Protein AF-A0A0R3SVS7-F1 (afdb_monomer)

Structure (mmCIF, N/CA/C/O backbone):
data_AF-A0A0R3SVS7-F1
#
_entry.id   AF-A0A0R3SVS7-F1
#
loop_
_atom_site.group_PDB
_atom_site.id
_atom_site.type_symbol
_atom_sit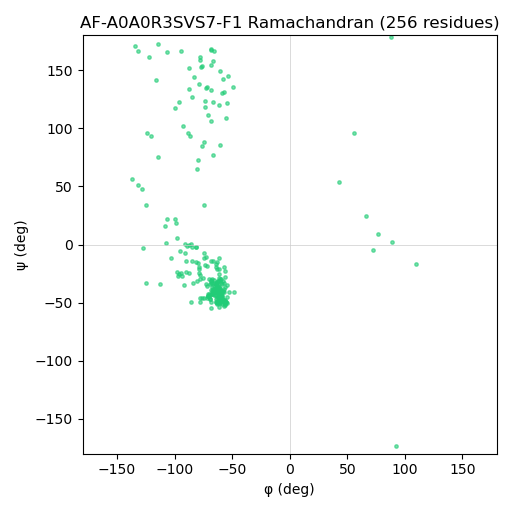e.label_atom_id
_atom_site.label_alt_id
_atom_site.label_comp_id
_atom_site.label_asym_id
_atom_site.label_entity_id
_atom_site.label_seq_id
_atom_site.pdbx_PDB_ins_code
_atom_site.Cartn_x
_atom_site.Cartn_y
_atom_site.Cartn_z
_atom_site.occupancy
_atom_site.B_iso_or_equiv
_atom_site.auth_seq_id
_atom_site.auth_comp_id
_atom_site.auth_asym_id
_atom_site.auth_atom_id
_atom_site.pdbx_PDB_model_num
ATOM 1 N N . MET A 1 1 ? -27.476 -8.696 34.245 1.00 58.62 1 MET A N 1
ATOM 2 C CA . MET A 1 1 ? -27.608 -7.641 35.273 1.00 58.62 1 MET A CA 1
ATOM 3 C C . MET A 1 1 ? -28.106 -6.349 34.621 1.00 58.62 1 MET A C 1
ATOM 5 O O . MET A 1 1 ? -27.562 -5.992 33.571 1.00 58.62 1 MET A O 1
ATOM 9 N N . PRO A 1 2 ? -29.156 -5.706 35.165 1.00 74.00 2 PRO A N 1
ATOM 10 C CA . PRO A 1 2 ? -29.650 -4.406 34.696 1.00 74.00 2 PRO A CA 1
ATOM 11 C C . PRO A 1 2 ? -28.583 -3.306 34.819 1.00 74.00 2 PRO A C 1
ATOM 13 O O . PRO A 1 2 ? -27.753 -3.366 35.728 1.00 74.00 2 PRO A O 1
ATOM 16 N N . ILE A 1 3 ? -28.599 -2.308 33.926 1.00 67.06 3 ILE A N 1
ATOM 17 C CA . ILE A 1 3 ? -27.618 -1.201 33.920 1.00 67.06 3 ILE A CA 1
ATOM 18 C C . ILE A 1 3 ? -27.599 -0.450 35.257 1.00 67.06 3 ILE A C 1
ATOM 20 O O . ILE A 1 3 ? -26.523 -0.119 35.749 1.00 67.06 3 ILE A O 1
ATOM 24 N N . ASP A 1 4 ? -28.758 -0.244 35.880 1.00 71.50 4 ASP A N 1
ATOM 25 C CA . ASP A 1 4 ? -28.854 0.505 37.138 1.00 71.50 4 ASP A CA 1
ATOM 26 C C . ASP A 1 4 ? -28.207 -0.235 38.312 1.00 71.50 4 ASP A C 1
ATOM 28 O O . ASP A 1 4 ? -27.607 0.384 39.189 1.00 71.50 4 ASP A O 1
ATOM 32 N N . VAL A 1 5 ? -28.242 -1.570 38.287 1.00 70.38 5 VAL A N 1
ATOM 33 C CA . VAL A 1 5 ? -27.548 -2.407 39.273 1.00 70.38 5 VAL A CA 1
ATOM 34 C C . VAL A 1 5 ? -26.034 -2.322 39.063 1.00 70.38 5 VAL A C 1
ATOM 36 O O . VAL A 1 5 ? -25.301 -2.133 40.028 1.00 70.38 5 VAL A O 1
ATOM 39 N N . ILE A 1 6 ? -25.563 -2.355 37.809 1.00 67.12 6 ILE A N 1
ATOM 40 C CA . ILE A 1 6 ? -24.135 -2.187 37.475 1.00 67.12 6 ILE A CA 1
ATOM 41 C C . ILE A 1 6 ? -23.626 -0.813 37.936 1.00 67.12 6 ILE A C 1
ATOM 43 O O . ILE A 1 6 ? -22.603 -0.740 38.617 1.00 67.12 6 ILE A O 1
ATOM 47 N N . LYS A 1 7 ? -24.359 0.266 37.620 1.00 68.12 7 LYS A N 1
ATOM 48 C CA . LYS A 1 7 ? -24.037 1.640 38.049 1.00 68.12 7 LYS A CA 1
ATOM 49 C C . LYS A 1 7 ? -23.940 1.741 39.567 1.00 68.12 7 LYS A C 1
ATOM 51 O O . LYS A 1 7 ? -22.952 2.259 40.084 1.00 68.12 7 LYS A O 1
ATOM 56 N N . ARG A 1 8 ? -24.932 1.196 40.278 1.00 69.81 8 ARG A N 1
ATOM 57 C CA . ARG A 1 8 ? -24.976 1.214 41.742 1.00 69.81 8 ARG A CA 1
ATOM 58 C C . ARG A 1 8 ? -23.824 0.405 42.350 1.00 69.81 8 ARG A C 1
ATOM 60 O O . ARG A 1 8 ? -23.239 0.859 43.327 1.00 69.81 8 ARG A O 1
ATOM 67 N N . CYS A 1 9 ? -23.440 -0.734 41.774 1.00 68.06 9 CYS A N 1
ATOM 68 C CA . CYS A 1 9 ? -22.254 -1.474 42.213 1.00 68.06 9 CYS A CA 1
ATOM 69 C C . CYS A 1 9 ? -20.970 -0.653 42.005 1.00 68.06 9 CYS A C 1
ATOM 71 O O . CYS A 1 9 ? -20.215 -0.469 42.956 1.00 68.06 9 CYS A O 1
ATOM 73 N N . MET A 1 10 ? -20.747 -0.100 40.808 1.00 65.88 10 MET A N 1
ATOM 74 C CA . MET A 1 10 ? -19.528 0.663 40.493 1.00 65.88 10 MET A CA 1
ATOM 75 C C . MET A 1 10 ? -19.377 1.953 41.311 1.00 65.88 10 MET A C 1
ATOM 77 O O . MET A 1 10 ? -18.259 2.315 41.656 1.00 65.88 10 MET A O 1
ATOM 81 N N . GLN A 1 11 ? -20.477 2.631 41.650 1.00 66.81 11 GLN A N 1
ATOM 82 C CA . GLN A 1 11 ? -20.450 3.847 42.476 1.00 66.81 11 GLN A CA 1
ATOM 83 C C . GLN A 1 11 ? -20.198 3.564 43.964 1.00 66.81 11 GLN A C 1
ATOM 85 O O . GLN A 1 11 ? -19.631 4.404 44.657 1.00 66.81 11 GLN A O 1
ATOM 90 N N . ASN A 1 12 ? -20.607 2.392 44.464 1.00 65.06 12 ASN A N 1
ATOM 91 C CA . ASN A 1 12 ? -20.514 2.058 45.889 1.00 65.06 12 ASN A CA 1
ATOM 92 C C . ASN A 1 12 ? -19.278 1.219 46.251 1.00 65.06 12 ASN A C 1
ATOM 94 O O . ASN A 1 12 ? -18.827 1.276 47.392 1.00 65.06 12 ASN A O 1
ATOM 98 N N . LEU A 1 13 ? -18.697 0.483 45.299 1.00 59.53 13 LEU A N 1
ATOM 99 C CA . LEU A 1 13 ? -17.486 -0.325 45.507 1.00 59.53 13 LEU A CA 1
ATOM 100 C C . LEU A 1 13 ? -16.253 0.486 45.971 1.00 59.53 13 LEU A C 1
ATOM 102 O O . LEU A 1 13 ? -15.589 0.036 46.903 1.00 59.53 13 LEU A O 1
ATOM 106 N N . PRO A 1 14 ? -15.968 1.696 45.445 1.00 55.22 14 PRO A N 1
ATOM 107 C CA . PRO A 1 14 ? -14.855 2.526 45.923 1.00 55.22 14 PRO A CA 1
ATOM 108 C C . PRO A 1 14 ? -14.999 2.992 47.382 1.00 55.22 14 PRO A C 1
ATOM 110 O O . PRO A 1 14 ? -14.010 3.366 48.010 1.00 55.22 14 PRO A O 1
ATOM 113 N N . ASN A 1 15 ? -16.220 2.967 47.932 1.00 53.94 15 ASN A N 1
ATOM 114 C CA . ASN A 1 15 ? -16.520 3.403 49.299 1.00 53.94 15 ASN A CA 1
ATOM 115 C C . ASN A 1 15 ? -16.390 2.278 50.340 1.00 53.94 15 ASN A C 1
ATOM 117 O O . ASN A 1 15 ? -16.560 2.529 51.536 1.00 53.94 15 ASN A O 1
ATOM 121 N N . VAL A 1 16 ? -16.054 1.052 49.924 1.00 57.50 16 VAL A N 1
ATOM 122 C CA . VAL A 1 16 ? -15.763 -0.063 50.835 1.00 57.50 16 VAL A CA 1
ATOM 123 C C . VAL A 1 16 ? -14.359 0.143 51.419 1.00 57.50 16 VAL A C 1
ATOM 125 O O . VAL A 1 16 ? -13.358 -0.335 50.896 1.00 57.50 16 VAL A O 1
ATOM 128 N N . LYS A 1 17 ? -14.271 0.935 52.495 1.00 46.41 17 LYS A N 1
ATOM 129 C CA . LYS A 1 17 ? -12.999 1.438 53.048 1.00 46.41 17 LYS A CA 1
ATOM 130 C C . LYS A 1 17 ? -12.124 0.403 53.777 1.00 46.41 17 LYS A C 1
ATOM 132 O O . LYS A 1 17 ? -10.963 0.713 54.020 1.00 46.41 17 LYS A O 1
ATOM 137 N N . ASN A 1 18 ? -12.617 -0.803 54.076 1.00 48.56 18 ASN A N 1
ATOM 138 C CA . ASN A 1 18 ? -12.017 -1.669 55.106 1.00 48.56 18 ASN A CA 1
ATOM 139 C C . ASN A 1 18 ? -11.622 -3.087 54.655 1.00 48.56 18 ASN A C 1
ATOM 141 O O . ASN A 1 18 ? -11.705 -4.018 55.448 1.00 48.56 18 ASN A O 1
ATOM 145 N N . VAL A 1 19 ? -11.171 -3.283 53.414 1.00 51.28 19 VAL A N 1
ATOM 146 C CA . VAL A 1 19 ? -10.520 -4.555 53.048 1.00 51.28 19 VAL A CA 1
ATOM 147 C C . VAL A 1 19 ? -9.132 -4.273 52.482 1.00 51.28 19 VAL A C 1
ATOM 149 O O . VAL A 1 19 ? -8.972 -3.933 51.306 1.00 51.28 19 VAL A O 1
ATOM 152 N N . GLU A 1 20 ? -8.121 -4.363 53.348 1.00 40.56 20 GLU A N 1
ATOM 153 C CA . GLU A 1 20 ? -6.715 -4.408 52.937 1.00 40.56 20 GLU A CA 1
ATOM 154 C C . GLU A 1 20 ? -6.533 -5.550 51.922 1.00 40.56 20 GLU A C 1
ATOM 156 O O . GLU A 1 20 ? -6.907 -6.690 52.181 1.00 40.56 20 GLU A O 1
ATOM 161 N N . GLY A 1 21 ? -6.049 -5.215 50.721 1.00 45.91 21 GLY A N 1
ATOM 162 C CA . GLY A 1 21 ? -5.906 -6.136 49.582 1.00 45.91 21 GLY A CA 1
ATOM 163 C C . GLY A 1 21 ? -6.864 -5.896 48.404 1.00 45.91 21 GLY A C 1
ATOM 164 O O . GLY A 1 21 ? -6.588 -6.354 47.299 1.00 45.91 21 GLY A O 1
ATOM 165 N N . ILE A 1 22 ? -7.953 -5.133 48.583 1.00 48.69 22 ILE A N 1
ATOM 166 C CA . ILE A 1 22 ? -8.970 -4.921 47.529 1.00 48.69 22 ILE A CA 1
ATOM 167 C C . ILE A 1 22 ? -8.747 -3.650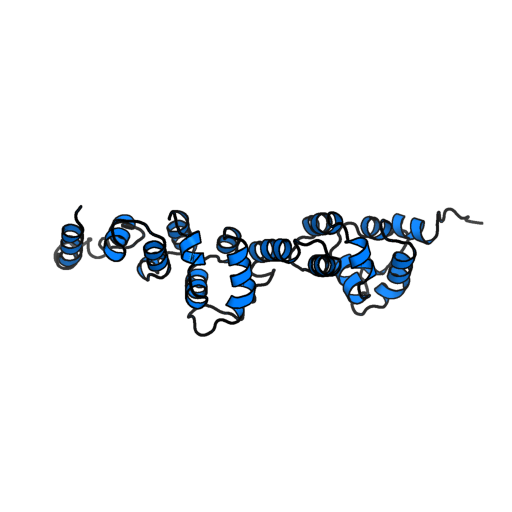 46.686 1.00 48.69 22 ILE A C 1
ATOM 169 O O . ILE A 1 22 ? -9.173 -3.597 45.530 1.00 48.69 22 ILE A O 1
ATOM 173 N N . LYS A 1 23 ? -8.054 -2.632 47.216 1.00 44.91 23 LYS A N 1
ATOM 174 C CA . LYS A 1 23 ? -7.888 -1.327 46.540 1.00 44.91 23 LYS A CA 1
ATOM 175 C C . LYS A 1 23 ? -7.211 -1.417 45.165 1.00 44.91 23 LYS A C 1
ATOM 177 O O . LYS A 1 23 ? -7.612 -0.686 44.263 1.00 44.91 23 LYS A O 1
ATOM 182 N N . ASP A 1 24 ? -6.271 -2.345 44.981 1.00 44.53 24 ASP A N 1
ATOM 183 C CA . ASP A 1 24 ? -5.607 -2.563 43.686 1.00 44.53 24 ASP A CA 1
ATOM 184 C C . ASP A 1 24 ? -6.362 -3.552 42.777 1.00 44.53 24 ASP A C 1
ATOM 186 O O . ASP A 1 24 ? -6.288 -3.447 41.552 1.00 44.53 24 ASP A O 1
ATOM 190 N N . TYR A 1 25 ? -7.165 -4.456 43.355 1.00 43.16 25 TYR A N 1
ATOM 191 C CA . TYR A 1 25 ? -7.966 -5.461 42.634 1.00 43.16 25 TYR A CA 1
ATOM 192 C C . TYR A 1 25 ? -9.270 -4.908 42.027 1.00 43.16 25 TYR A C 1
ATOM 194 O O . TYR A 1 25 ? -9.839 -5.516 41.120 1.00 43.16 25 TYR A O 1
ATOM 202 N N . MET A 1 26 ? -9.757 -3.757 42.503 1.00 51.16 26 MET A N 1
ATOM 203 C CA . MET A 1 26 ? -11.039 -3.157 42.096 1.00 51.16 26 MET A CA 1
ATOM 204 C C . MET A 1 26 ? -10.928 -2.023 41.068 1.00 51.16 26 MET A C 1
ATOM 206 O O . MET A 1 26 ? -11.859 -1.227 40.918 1.00 51.16 26 MET A O 1
ATOM 210 N N . LYS A 1 27 ? -9.840 -1.934 40.296 1.00 62.22 27 LYS A N 1
ATOM 211 C CA . LYS A 1 27 ? -9.891 -1.104 39.084 1.00 62.22 27 LYS A CA 1
ATOM 212 C C . LYS A 1 27 ? -10.776 -1.814 38.059 1.00 62.22 27 LYS A C 1
ATOM 214 O O . LYS A 1 27 ? -10.416 -2.867 37.536 1.00 62.22 27 LYS A O 1
ATOM 219 N N . PHE A 1 28 ? -11.946 -1.240 37.773 1.00 70.06 28 PHE A N 1
ATOM 220 C CA . PHE A 1 28 ? -12.811 -1.656 36.667 1.00 70.06 28 PHE A CA 1
ATOM 221 C C . PHE A 1 28 ? -12.121 -1.341 35.335 1.00 70.06 28 PHE A C 1
ATOM 223 O O . PHE A 1 28 ? -12.417 -0.344 34.683 1.00 70.06 28 PHE A O 1
ATOM 230 N N . THR A 1 29 ? -11.156 -2.174 34.956 1.00 79.31 29 THR A N 1
ATOM 231 C CA . THR A 1 29 ? -10.432 -2.050 33.692 1.00 79.31 29 THR A CA 1
ATOM 232 C C . THR A 1 29 ? -11.178 -2.779 32.584 1.00 79.31 29 THR A C 1
ATOM 234 O O . THR A 1 29 ? -11.859 -3.786 32.816 1.00 79.31 29 THR A O 1
ATOM 237 N N . TYR A 1 30 ? -11.007 -2.311 31.348 1.00 84.50 30 TYR A N 1
ATOM 238 C CA . TYR A 1 30 ? -11.558 -2.998 30.181 1.00 84.50 30 TYR A CA 1
ATOM 239 C C . TYR A 1 30 ? -11.011 -4.419 30.023 1.00 84.50 30 TYR A C 1
ATOM 241 O O . TYR A 1 30 ? -11.728 -5.306 29.570 1.00 84.50 30 TYR A O 1
ATOM 249 N N . LYS A 1 31 ? -9.774 -4.663 30.468 1.00 82.44 31 LYS A N 1
ATOM 250 C CA . LYS A 1 31 ? -9.147 -5.989 30.446 1.00 82.44 31 LYS A CA 1
ATOM 251 C C . LYS A 1 31 ? -9.922 -7.021 31.269 1.00 82.44 31 LYS A C 1
ATOM 253 O O . LYS A 1 31 ? -10.053 -8.164 30.842 1.00 82.44 31 LYS A O 1
ATOM 258 N N . LEU A 1 32 ? -10.457 -6.615 32.420 1.00 82.25 32 LEU A N 1
ATOM 259 C CA . LEU A 1 32 ? -11.181 -7.508 33.328 1.00 82.25 32 LEU A CA 1
ATOM 260 C C . LEU A 1 32 ? -12.692 -7.531 33.055 1.00 82.25 32 LEU A C 1
ATOM 262 O O . LEU A 1 32 ? -13.323 -8.580 33.180 1.00 82.25 32 LEU A O 1
ATOM 266 N N . TYR A 1 33 ? -13.281 -6.398 32.652 1.00 85.69 33 TYR A N 1
ATOM 267 C CA . TYR A 1 33 ? -14.740 -6.242 32.564 1.00 85.69 33 TYR A CA 1
ATOM 268 C C . TYR A 1 33 ? -15.239 -5.625 31.240 1.00 85.69 33 TYR A C 1
ATOM 270 O O . TYR A 1 33 ? -16.053 -4.696 31.273 1.00 85.69 33 TYR A O 1
ATOM 278 N N . PRO A 1 34 ? -14.841 -6.145 30.061 1.00 86.81 34 PRO A N 1
ATOM 279 C CA . PRO A 1 34 ? -15.122 -5.495 28.776 1.00 86.81 34 PRO A CA 1
ATOM 280 C C . PRO A 1 34 ? -16.627 -5.389 28.497 1.00 86.81 34 PRO A C 1
ATOM 282 O O . PRO A 1 34 ? -17.148 -4.300 28.283 1.00 86.81 34 PRO A O 1
ATOM 285 N N . LYS A 1 35 ? -17.374 -6.497 28.625 1.00 86.94 35 LYS A N 1
ATOM 286 C CA . LYS A 1 35 ? -18.830 -6.520 28.376 1.00 86.94 35 LYS A CA 1
ATOM 287 C C . LYS A 1 35 ? -19.607 -5.587 29.308 1.00 86.94 35 LYS A C 1
ATOM 289 O O . LYS A 1 35 ? -20.589 -4.981 28.891 1.00 86.94 35 LYS A O 1
ATOM 294 N N . THR A 1 36 ? -19.188 -5.494 30.571 1.00 84.94 36 THR A N 1
ATOM 295 C CA . THR A 1 36 ? -19.839 -4.644 31.576 1.00 84.94 36 THR A CA 1
ATOM 296 C C . THR A 1 36 ? -19.621 -3.172 31.255 1.00 84.94 36 THR A C 1
ATOM 298 O O . THR A 1 36 ? -20.583 -2.407 31.248 1.00 84.94 36 THR A O 1
ATOM 301 N N . LEU A 1 37 ? -18.380 -2.788 30.944 1.00 85.38 37 LEU A N 1
ATOM 302 C CA . LEU A 1 37 ? -18.031 -1.413 30.597 1.00 85.38 37 LEU A CA 1
ATOM 303 C C . LEU A 1 37 ? -18.651 -0.998 29.262 1.00 85.38 37 LEU A C 1
ATOM 305 O O . LEU A 1 37 ? -19.230 0.079 29.168 1.00 85.38 37 LEU A O 1
ATOM 309 N N . GLU A 1 38 ? -18.641 -1.869 28.255 1.00 87.62 38 GLU A N 1
ATOM 310 C CA . GLU A 1 38 ? -19.309 -1.589 26.982 1.00 87.62 38 GLU A CA 1
ATOM 311 C C . GLU A 1 38 ? -20.804 -1.344 27.166 1.00 87.62 38 GLU A C 1
ATOM 313 O O . GLU A 1 38 ? -21.333 -0.340 26.694 1.00 87.62 38 GLU A O 1
ATOM 318 N N . LYS A 1 39 ? -21.477 -2.225 27.914 1.00 85.75 39 LYS A N 1
ATOM 319 C CA . LYS A 1 39 ? -22.903 -2.083 28.212 1.00 85.75 39 LYS A CA 1
ATOM 320 C C . LYS A 1 39 ? -23.203 -0.790 28.970 1.00 85.75 39 LYS A C 1
ATOM 322 O O . LYS A 1 39 ? -24.226 -0.158 28.717 1.00 85.75 39 LYS A O 1
ATOM 327 N N . LEU A 1 40 ? -22.327 -0.405 29.897 1.00 83.44 40 LEU A N 1
ATOM 328 C CA . LEU A 1 40 ? -22.480 0.803 30.699 1.00 83.44 40 LEU A CA 1
ATOM 329 C C . LEU A 1 40 ? -22.308 2.085 29.873 1.00 83.44 40 LEU A C 1
ATOM 331 O O . LEU A 1 40 ? -23.080 3.024 30.057 1.00 83.44 40 LEU A O 1
ATOM 335 N N . HIS A 1 41 ? -21.304 2.125 28.996 1.00 81.75 41 HIS A N 1
ATOM 336 C CA . HIS A 1 41 ? -20.909 3.337 28.275 1.00 81.75 41 HIS A CA 1
ATOM 337 C C . HIS A 1 41 ? -21.563 3.479 26.897 1.00 81.75 41 HIS A C 1
ATOM 339 O O . HIS A 1 41 ? -21.757 4.601 26.429 1.00 81.75 41 HIS A O 1
ATOM 345 N N . PHE A 1 42 ? -21.926 2.369 26.252 1.00 84.38 42 PHE A N 1
ATOM 346 C CA . PHE A 1 42 ? -22.417 2.360 24.869 1.00 84.38 42 PHE A CA 1
ATOM 347 C C . PHE A 1 42 ? -23.762 1.642 24.692 1.00 84.38 42 PHE A C 1
ATOM 349 O O . PHE A 1 42 ? -24.324 1.664 23.598 1.00 84.38 42 PHE A O 1
ATOM 356 N N . GLY A 1 43 ? -24.313 1.064 25.764 1.00 81.75 43 GLY A N 1
ATOM 357 C CA . GLY A 1 43 ? -25.613 0.394 25.766 1.00 81.75 43 GLY A CA 1
ATOM 358 C C . GLY A 1 43 ? -25.554 -1.091 25.393 1.00 81.75 43 GLY A C 1
ATOM 359 O O . GLY A 1 43 ? -24.501 -1.662 25.128 1.00 81.75 43 GLY A O 1
ATOM 360 N N . GLU A 1 44 ? -26.715 -1.753 25.412 1.00 76.75 44 GLU A N 1
ATOM 361 C CA . GLU A 1 44 ? -26.814 -3.210 25.211 1.00 76.75 44 GLU A CA 1
ATOM 362 C C . GLU A 1 44 ? -26.704 -3.654 23.748 1.00 76.75 44 GLU A C 1
ATOM 364 O O . GLU A 1 44 ? -26.322 -4.793 23.479 1.00 76.75 44 GLU A O 1
ATOM 369 N N . LYS A 1 45 ? -27.060 -2.782 22.797 1.00 80.94 45 LYS A N 1
ATOM 370 C CA . LYS A 1 45 ? -27.074 -3.116 21.370 1.00 80.94 45 LYS A CA 1
ATOM 371 C C . LYS A 1 45 ? -25.779 -2.674 20.705 1.00 80.94 45 LYS A C 1
ATOM 373 O O . LYS A 1 45 ? -25.466 -1.489 20.669 1.00 80.94 45 LYS A O 1
ATOM 378 N N . LEU A 1 46 ? -25.082 -3.630 20.099 1.00 83.69 46 LEU A N 1
ATOM 379 C CA . LEU A 1 46 ? -23.939 -3.342 19.245 1.00 83.69 46 LEU A CA 1
ATOM 380 C C . LEU A 1 46 ? -24.427 -2.748 17.915 1.00 83.69 46 LEU A C 1
ATOM 382 O O . LEU A 1 46 ? -25.219 -3.366 17.204 1.00 83.69 46 LEU A O 1
ATOM 386 N N . THR A 1 47 ? -23.941 -1.558 17.587 1.00 93.62 47 THR A N 1
ATOM 387 C CA . THR A 1 47 ? -24.206 -0.803 16.355 1.00 93.62 47 THR A CA 1
ATOM 388 C C . THR A 1 47 ? -22.890 -0.251 15.801 1.00 93.62 47 THR A C 1
ATOM 390 O O . THR A 1 47 ? -21.854 -0.321 16.469 1.00 93.62 47 THR A O 1
ATOM 393 N N . VAL A 1 48 ? -22.914 0.309 14.590 1.00 95.00 48 VAL A N 1
ATOM 394 C CA . VAL A 1 48 ? -21.760 1.028 14.018 1.00 95.00 48 VAL A CA 1
ATOM 395 C C . VAL A 1 48 ? -21.342 2.178 14.943 1.00 95.00 48 VAL A C 1
ATOM 397 O O . VAL A 1 48 ? -20.192 2.242 15.364 1.00 95.00 48 VAL A O 1
ATOM 400 N N . GLU A 1 49 ? -22.296 3.010 15.365 1.00 94.50 49 GLU A N 1
ATOM 401 C CA . GLU A 1 49 ? -22.051 4.179 16.219 1.00 94.50 49 GLU A CA 1
ATOM 402 C C . GLU A 1 49 ? -21.522 3.802 17.613 1.00 94.50 49 GLU A C 1
ATOM 404 O O . GLU A 1 49 ? -20.552 4.383 18.097 1.00 94.50 49 GLU A O 1
ATOM 409 N N . SER A 1 50 ? -22.094 2.780 18.261 1.00 93.44 50 SER A N 1
ATOM 410 C CA . SER A 1 50 ? -21.579 2.310 19.557 1.00 93.44 50 SER A CA 1
ATOM 411 C C . SER A 1 50 ? -20.156 1.751 19.433 1.00 93.44 50 SER A C 1
ATOM 413 O O . SER A 1 50 ? -19.349 1.906 20.346 1.00 93.44 50 SER A O 1
ATOM 415 N N . THR A 1 51 ? -19.839 1.110 18.301 1.00 95.00 51 THR A N 1
ATOM 416 C CA . THR A 1 51 ? -18.497 0.577 18.019 1.00 95.00 51 THR A CA 1
ATOM 417 C C . THR A 1 51 ? -17.506 1.710 17.756 1.00 95.00 51 THR A C 1
ATOM 419 O O . THR A 1 51 ? -16.413 1.695 18.315 1.00 95.00 51 THR A O 1
ATOM 422 N N . LYS A 1 52 ? -17.908 2.737 16.997 1.00 95.56 52 LYS A N 1
ATOM 423 C CA . LYS A 1 52 ? -17.123 3.957 16.773 1.00 95.56 52 LYS A CA 1
ATOM 424 C C . LYS A 1 52 ? -16.771 4.642 18.097 1.00 95.56 52 LYS A C 1
ATOM 426 O O . LYS A 1 52 ? -15.600 4.902 18.360 1.00 95.56 52 LYS A O 1
ATOM 431 N N . ARG A 1 53 ? -17.758 4.848 18.977 1.00 94.19 53 ARG A N 1
ATOM 432 C CA . ARG A 1 53 ? -17.532 5.430 20.314 1.00 94.19 53 ARG A CA 1
ATOM 433 C C . ARG A 1 53 ? -16.586 4.598 21.168 1.00 94.19 53 ARG A C 1
ATOM 435 O O . ARG A 1 53 ? -15.750 5.170 21.855 1.00 94.19 53 ARG A O 1
ATOM 442 N N . LEU A 1 54 ? -16.693 3.269 21.114 1.00 93.25 54 LEU A N 1
ATOM 443 C CA . LEU A 1 54 ? -15.765 2.375 21.806 1.00 93.25 54 LEU A CA 1
ATOM 444 C C . LEU A 1 54 ? -14.328 2.551 21.295 1.00 93.25 54 LEU A C 1
ATOM 446 O O . LEU A 1 54 ? -13.414 2.680 22.106 1.00 93.25 54 LEU A O 1
ATOM 450 N N . MET A 1 55 ? -14.129 2.586 19.975 1.00 93.94 55 MET A N 1
ATOM 451 C CA . MET A 1 55 ? -12.810 2.777 19.356 1.00 93.94 55 MET A CA 1
ATOM 452 C C . MET A 1 55 ? -12.171 4.106 19.772 1.00 93.94 55 MET A C 1
ATOM 454 O O . MET A 1 55 ? -10.983 4.149 20.087 1.00 93.94 55 MET A O 1
ATOM 458 N N . LEU A 1 56 ? -12.968 5.170 19.849 1.00 93.06 56 LEU A N 1
ATOM 459 C CA . LEU A 1 56 ? -12.517 6.502 20.256 1.00 93.06 56 LEU A CA 1
ATOM 460 C C . LEU A 1 56 ? -12.416 6.678 21.780 1.00 93.06 56 LEU A C 1
ATOM 462 O O . LEU A 1 56 ? -12.026 7.739 22.254 1.00 93.06 56 LEU A O 1
ATOM 466 N N . SER A 1 57 ? -12.772 5.662 22.568 1.00 90.44 57 SER A N 1
ATOM 467 C CA . SER A 1 57 ? -12.891 5.798 24.016 1.00 90.44 57 SER A CA 1
ATOM 468 C C . SER A 1 57 ? -11.562 5.648 24.757 1.00 90.44 57 SER A C 1
ATOM 470 O O . SER A 1 57 ? -10.745 4.758 24.484 1.00 90.44 57 SER A O 1
ATOM 472 N N . ASP A 1 58 ? -11.430 6.437 25.820 1.00 86.50 58 ASP A N 1
ATOM 473 C CA . ASP A 1 58 ? -10.394 6.298 26.842 1.00 86.50 58 ASP A CA 1
ATOM 474 C C . ASP A 1 58 ? -10.524 5.019 27.677 1.00 86.50 58 ASP A C 1
ATOM 476 O O . ASP A 1 58 ? -9.567 4.626 28.339 1.00 86.50 58 ASP A O 1
ATOM 480 N N . LEU A 1 59 ? -11.659 4.309 27.623 1.00 85.88 59 LEU A N 1
ATOM 481 C CA . LEU A 1 59 ? -11.820 3.014 28.304 1.00 85.88 59 LEU A CA 1
ATOM 482 C C . LEU A 1 59 ? -10.762 1.991 27.886 1.00 85.88 59 LEU A C 1
ATOM 484 O O . LEU A 1 59 ? -10.427 1.089 28.649 1.00 85.88 59 LEU A O 1
ATOM 488 N N . LEU A 1 60 ? -10.259 2.129 26.661 1.00 86.81 60 LEU A N 1
ATOM 489 C CA . LEU A 1 60 ? -9.268 1.235 26.086 1.00 86.81 60 LEU A CA 1
ATOM 490 C C . LEU A 1 60 ? -7.835 1.785 26.205 1.00 86.81 60 LEU A C 1
ATOM 492 O O . LEU A 1 60 ? -6.941 1.245 25.558 1.00 86.81 60 LEU A O 1
ATOM 496 N N . LYS A 1 61 ? -7.607 2.916 26.894 1.00 83.81 61 LYS A N 1
ATOM 497 C CA . LYS A 1 61 ? -6.316 3.638 26.838 1.00 83.81 61 LYS A CA 1
ATOM 498 C C . LYS A 1 61 ? -5.165 2.869 27.480 1.00 83.81 61 LYS A C 1
ATOM 500 O O . LYS A 1 61 ? -4.033 2.997 27.039 1.00 83.81 61 LYS A O 1
ATOM 505 N N . ASP A 1 62 ? -5.486 2.054 28.480 1.00 83.62 62 ASP A N 1
ATOM 506 C CA . ASP A 1 62 ? -4.510 1.258 29.225 1.00 83.62 62 ASP A CA 1
ATOM 507 C C . ASP A 1 62 ? -4.196 -0.080 28.531 1.00 83.62 62 ASP A C 1
ATOM 509 O O . ASP A 1 62 ? -3.385 -0.855 29.034 1.00 83.62 62 ASP A O 1
ATOM 513 N N . LEU A 1 63 ? -4.854 -0.382 27.403 1.00 87.62 63 LEU A N 1
ATOM 514 C CA . LEU A 1 63 ? -4.554 -1.568 26.607 1.00 87.62 63 LEU A CA 1
ATOM 515 C C . LEU A 1 63 ? -3.311 -1.323 25.759 1.00 87.62 63 LEU A C 1
ATOM 517 O O . LEU A 1 63 ? -3.180 -0.274 25.121 1.00 87.62 63 LEU A O 1
ATOM 521 N N . ASP A 1 64 ? -2.436 -2.323 25.676 1.00 89.06 64 ASP A N 1
ATOM 522 C CA . ASP A 1 64 ? -1.373 -2.281 24.677 1.00 89.06 64 ASP A CA 1
ATOM 523 C C . ASP A 1 64 ? -1.950 -2.360 23.247 1.00 89.06 64 ASP A C 1
ATOM 525 O O . ASP A 1 64 ? -3.114 -2.701 23.026 1.00 89.06 64 ASP A O 1
ATOM 529 N N . LYS A 1 65 ? -1.127 -2.058 22.236 1.00 88.44 65 LYS A N 1
ATOM 530 C CA . LYS A 1 65 ? -1.566 -2.018 20.827 1.00 88.44 65 LYS A CA 1
ATOM 531 C C . LYS A 1 65 ? -2.173 -3.340 20.333 1.00 88.44 65 LYS A C 1
ATOM 533 O O . LYS A 1 65 ? -3.052 -3.328 19.467 1.00 88.44 65 LYS A O 1
ATOM 538 N N . GLY A 1 66 ? -1.683 -4.476 20.827 1.00 87.00 66 GLY A N 1
ATOM 539 C CA . GLY A 1 66 ? -2.190 -5.803 20.483 1.00 87.00 66 GLY A CA 1
ATOM 540 C C . GLY A 1 66 ? -3.527 -6.091 21.160 1.00 87.00 66 GLY A C 1
ATOM 541 O O . GLY A 1 66 ? -4.471 -6.522 20.495 1.00 87.00 66 GLY A O 1
ATOM 542 N N . GLU A 1 67 ? -3.631 -5.792 22.454 1.00 90.00 67 GLU A N 1
ATOM 543 C CA . GLU A 1 67 ? -4.873 -5.904 23.226 1.00 90.00 67 GLU A CA 1
ATOM 544 C C . GLU A 1 67 ? -5.973 -4.988 22.674 1.00 90.00 67 GLU A C 1
ATOM 546 O O . GLU A 1 67 ? -7.109 -5.433 22.484 1.00 90.00 67 GLU A O 1
ATOM 551 N N . TYR A 1 68 ? -5.627 -3.740 22.348 1.00 91.12 68 TYR A N 1
ATOM 552 C CA . TYR A 1 68 ? -6.522 -2.774 21.719 1.00 91.12 68 TYR A CA 1
ATOM 553 C C . TYR A 1 68 ? -7.041 -3.316 20.384 1.00 91.12 68 TYR A C 1
ATOM 555 O O . TYR A 1 68 ? -8.253 -3.424 20.191 1.00 91.12 68 TYR A O 1
ATOM 563 N N . ARG A 1 69 ? -6.150 -3.778 19.493 1.00 89.69 69 ARG A N 1
ATOM 564 C CA . ARG A 1 69 ? -6.559 -4.401 18.223 1.00 89.69 69 ARG A CA 1
ATOM 565 C C . ARG A 1 69 ? -7.503 -5.581 18.450 1.00 89.69 69 ARG A C 1
ATOM 567 O O . ARG A 1 69 ? -8.550 -5.651 17.810 1.00 89.69 69 ARG A O 1
ATOM 574 N N . HIS A 1 70 ? -7.161 -6.495 19.358 1.00 89.62 70 HIS A N 1
ATOM 575 C CA . HIS A 1 70 ? -7.976 -7.684 19.637 1.00 89.62 70 HIS A CA 1
ATOM 576 C C . HIS A 1 70 ? -9.363 -7.333 20.181 1.00 89.62 70 HIS A C 1
ATOM 578 O O . HIS A 1 70 ? -10.353 -7.994 19.858 1.00 89.62 70 HIS A O 1
ATOM 584 N N . ALA A 1 71 ? -9.446 -6.278 20.993 1.00 89.56 71 ALA A N 1
ATOM 585 C CA . ALA A 1 71 ? -10.710 -5.753 21.486 1.00 89.56 71 ALA A CA 1
ATOM 586 C C . ALA A 1 71 ? -11.598 -5.242 20.342 1.00 89.56 71 ALA A C 1
ATOM 588 O O . ALA A 1 71 ? -12.811 -5.456 20.394 1.00 89.56 71 ALA A O 1
ATOM 589 N N . LEU A 1 72 ? -11.006 -4.620 19.315 1.00 91.81 72 LEU A N 1
ATOM 590 C CA . LEU A 1 72 ? -11.730 -4.068 18.170 1.00 91.81 72 LEU A CA 1
ATOM 591 C C . LEU A 1 72 ? -12.155 -5.127 17.149 1.00 91.81 72 LEU A C 1
ATOM 593 O O . LEU A 1 72 ? -13.330 -5.174 16.801 1.00 91.81 72 LEU A O 1
ATOM 597 N N . ILE A 1 73 ? -11.252 -6.008 16.701 1.00 89.94 73 ILE A N 1
ATOM 598 C CA . ILE A 1 73 ? -11.548 -6.978 15.621 1.00 89.94 73 ILE A CA 1
ATOM 599 C C . ILE A 1 73 ? -12.651 -7.980 15.993 1.00 89.94 73 ILE A C 1
ATOM 601 O O . ILE A 1 73 ? -13.301 -8.556 15.127 1.00 89.94 73 ILE A O 1
ATOM 605 N N . LYS A 1 74 ? -12.899 -8.178 17.294 1.00 88.62 74 LYS A N 1
ATOM 606 C CA . LYS A 1 74 ? -14.010 -9.001 17.796 1.00 88.62 74 LYS A CA 1
ATOM 607 C C . LYS A 1 74 ? -15.375 -8.322 17.671 1.00 88.62 74 LYS A C 1
ATOM 609 O O . LYS A 1 74 ? -16.396 -8.964 17.923 1.00 88.62 74 LYS A O 1
ATOM 614 N N . LYS A 1 75 ? -15.426 -7.025 17.362 1.00 91.62 75 LYS A N 1
ATOM 615 C CA . LYS A 1 75 ? -16.682 -6.286 17.213 1.00 91.62 75 LYS A CA 1
ATOM 616 C C . LYS A 1 75 ? -17.201 -6.468 15.802 1.00 91.62 75 LYS A C 1
ATOM 618 O O . LYS A 1 75 ? -16.509 -6.162 14.846 1.00 91.62 75 LYS A O 1
ATOM 623 N N . LYS A 1 76 ? -18.459 -6.898 15.687 1.00 93.00 76 LYS A N 1
ATOM 624 C CA . LYS A 1 76 ? -19.125 -7.154 14.402 1.00 93.00 76 LYS A CA 1
ATOM 625 C C . LYS A 1 76 ? -18.960 -6.008 13.393 1.00 93.00 76 LYS A C 1
ATOM 627 O O . LYS A 1 76 ? -18.755 -6.290 12.227 1.00 93.00 76 LYS A O 1
ATOM 632 N N . TYR A 1 77 ? -19.049 -4.759 13.856 1.00 95.44 77 TYR A N 1
ATOM 633 C CA . TYR A 1 77 ? -19.085 -3.565 13.005 1.00 95.44 77 TYR A CA 1
ATOM 634 C C . TYR A 1 77 ? -17.783 -2.748 13.013 1.00 95.44 77 TYR A C 1
ATOM 636 O O . TYR A 1 77 ? -17.824 -1.541 12.787 1.00 95.44 77 TYR A O 1
ATOM 644 N N . TYR A 1 78 ? -16.633 -3.334 13.372 1.00 95.44 78 TYR A N 1
ATOM 645 C CA . TYR A 1 78 ? -15.399 -2.549 13.545 1.00 95.44 78 TYR A CA 1
ATOM 646 C C . TYR A 1 78 ? -14.907 -1.905 12.242 1.00 95.44 78 TYR A C 1
ATOM 648 O O . TYR A 1 78 ? -14.428 -0.772 12.271 1.00 95.44 78 TYR A O 1
ATOM 656 N N . LYS A 1 79 ? -15.061 -2.597 11.104 1.00 96.88 79 LYS A N 1
ATOM 657 C CA . LYS A 1 79 ? -14.664 -2.077 9.789 1.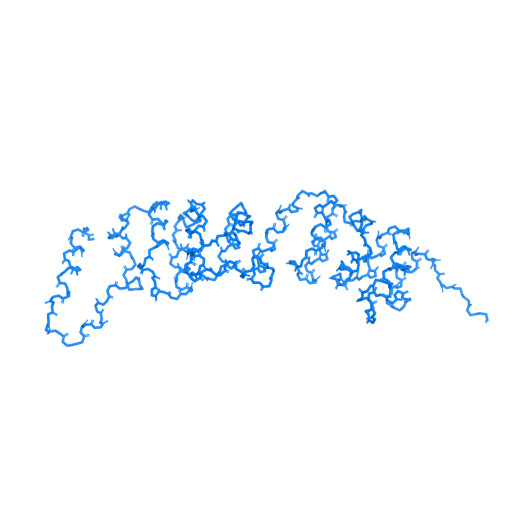00 96.88 79 LYS A CA 1
ATOM 658 C C . LYS A 1 79 ? -15.573 -0.930 9.373 1.00 96.88 79 LYS A C 1
ATOM 660 O O . LYS A 1 79 ? -15.085 0.125 8.987 1.00 96.88 79 LYS A O 1
ATOM 665 N N . GLU A 1 80 ? -16.884 -1.102 9.502 1.00 97.56 80 GLU A N 1
ATOM 666 C CA . GLU A 1 80 ? -17.892 -0.094 9.169 1.00 97.56 80 GLU A CA 1
ATOM 667 C C . GLU A 1 80 ? -17.768 1.133 10.078 1.00 97.56 80 GLU A C 1
ATOM 669 O O . GLU A 1 80 ? -17.830 2.266 9.604 1.00 97.56 80 GLU A O 1
ATOM 674 N N . ALA A 1 81 ? -17.521 0.916 11.373 1.00 97.25 81 ALA A N 1
ATOM 675 C CA . ALA A 1 81 ? -17.277 1.986 12.331 1.00 97.25 81 ALA A CA 1
ATOM 676 C C . ALA A 1 81 ? -16.040 2.798 11.949 1.00 97.25 81 ALA A C 1
ATOM 678 O O . ALA A 1 81 ? -16.144 4.019 11.846 1.00 97.25 81 ALA A O 1
ATOM 679 N N . PHE A 1 82 ? -14.913 2.137 11.664 1.00 97.19 82 PHE A N 1
ATOM 680 C CA . PHE A 1 82 ? -13.708 2.812 11.184 1.00 97.19 82 PHE A CA 1
ATOM 681 C C . PHE A 1 82 ? -13.956 3.551 9.861 1.00 97.19 82 PHE A C 1
ATOM 683 O O . PHE A 1 82 ? -13.590 4.710 9.724 1.00 97.19 82 PHE A O 1
ATOM 690 N N . SER A 1 83 ? -14.659 2.929 8.913 1.00 97.00 83 SER A N 1
ATOM 691 C CA . SER A 1 83 ? -14.977 3.522 7.602 1.00 97.00 83 SER A CA 1
ATOM 692 C C . SER A 1 83 ? -15.795 4.816 7.718 1.00 97.00 83 SER A C 1
ATOM 694 O O . SER A 1 83 ? -15.629 5.730 6.906 1.00 97.00 83 SER A O 1
ATOM 696 N N . SER A 1 84 ? -16.659 4.898 8.737 1.00 96.88 84 SER A N 1
ATOM 697 C CA . SER A 1 84 ? -17.522 6.051 9.032 1.00 96.88 84 SER A CA 1
ATOM 698 C C . SER A 1 84 ? -16.836 7.196 9.796 1.00 96.88 84 SER A C 1
ATOM 700 O O . SER A 1 84 ? -17.476 8.203 10.107 1.00 96.88 84 SER A O 1
ATOM 702 N N . MET A 1 85 ? -15.560 7.041 10.154 1.00 96.50 85 MET A N 1
ATOM 703 C CA . MET A 1 85 ? -14.806 8.052 10.895 1.00 96.50 85 MET A CA 1
ATOM 704 C C . MET A 1 85 ? -14.349 9.214 10.003 1.00 96.50 85 MET A C 1
ATOM 706 O O . MET A 1 85 ? -14.129 9.051 8.795 1.00 96.50 85 MET A O 1
ATOM 710 N N . THR A 1 86 ? -14.175 10.384 10.622 1.00 95.06 86 THR A N 1
ATOM 711 C CA . THR A 1 86 ? -13.395 11.484 10.041 1.00 95.06 86 THR A CA 1
ATOM 712 C C . THR A 1 86 ? -11.911 11.113 10.000 1.00 95.06 86 THR A C 1
ATOM 714 O O . THR A 1 86 ? -11.476 10.133 10.610 1.00 95.06 86 THR A O 1
ATOM 717 N N . TYR A 1 87 ? -11.104 11.897 9.287 1.00 92.69 87 TYR A N 1
ATOM 718 C CA . TYR A 1 87 ? -9.671 11.629 9.191 1.00 92.69 87 TYR A CA 1
ATOM 719 C C . TYR A 1 87 ? -8.949 11.793 10.536 1.00 92.69 87 TYR A C 1
ATOM 721 O O . TYR A 1 87 ? -8.032 11.031 10.831 1.00 92.69 87 TYR A O 1
ATOM 729 N N . GLU A 1 88 ? -9.395 12.714 11.388 1.00 92.12 88 GLU A N 1
ATOM 730 C CA . GLU A 1 88 ? -8.871 12.918 12.743 1.00 92.12 88 GLU A CA 1
ATOM 731 C C . GLU A 1 88 ? -9.198 11.731 13.654 1.00 92.12 88 GLU A C 1
ATOM 733 O O . GLU A 1 88 ? -8.339 11.252 14.393 1.00 92.12 88 GLU A O 1
ATOM 738 N N . GLU A 1 89 ? -10.426 11.218 13.568 1.00 94.31 89 GLU A N 1
ATOM 739 C CA . GLU A 1 89 ? -10.861 10.029 14.303 1.00 94.31 89 GLU A CA 1
ATOM 740 C C . GLU A 1 89 ? -10.086 8.780 13.853 1.00 94.31 89 GLU A C 1
ATOM 742 O O . GLU A 1 89 ? -9.607 8.012 14.691 1.00 94.31 89 GLU A O 1
ATOM 747 N N . MET A 1 90 ? -9.897 8.600 12.540 1.00 94.06 90 MET A N 1
ATOM 748 C CA . MET A 1 90 ? -9.060 7.527 11.993 1.00 94.06 90 MET A CA 1
ATOM 749 C C . MET A 1 90 ? -7.614 7.652 12.479 1.00 94.06 90 MET A C 1
ATOM 751 O O . MET A 1 90 ? -7.050 6.672 12.966 1.00 94.06 90 MET A O 1
ATOM 755 N N . ALA A 1 91 ? -7.025 8.848 12.386 1.00 91.38 91 ALA A N 1
ATOM 756 C CA . ALA A 1 91 ? -5.673 9.119 12.860 1.00 91.38 91 ALA A CA 1
ATOM 757 C C . ALA A 1 91 ? -5.529 8.753 14.343 1.00 91.38 91 ALA A C 1
ATOM 759 O O . ALA A 1 91 ? -4.616 8.007 14.696 1.00 91.38 91 ALA A O 1
ATOM 760 N N . TYR A 1 92 ? -6.471 9.185 15.189 1.00 91.06 92 TYR A N 1
ATOM 761 C CA . TYR A 1 92 ? -6.494 8.863 16.617 1.00 91.06 92 TYR A CA 1
ATOM 762 C C . TYR A 1 92 ? -6.559 7.351 16.878 1.00 91.06 92 TYR A C 1
ATOM 764 O O . TYR A 1 92 ? -5.836 6.830 17.722 1.00 91.06 92 TYR A O 1
ATOM 772 N N . VAL A 1 93 ? -7.393 6.612 16.145 1.00 92.06 93 VAL A N 1
ATOM 773 C CA . VAL A 1 93 ? -7.463 5.149 16.284 1.00 92.06 93 VAL A CA 1
ATOM 774 C C . VAL A 1 93 ? -6.146 4.489 15.858 1.00 92.06 93 VAL A C 1
ATOM 776 O O . VAL A 1 93 ? -5.671 3.559 16.514 1.00 92.06 93 VAL A O 1
ATOM 779 N N . LEU A 1 94 ? -5.519 4.978 14.786 1.00 90.75 94 LEU A N 1
ATOM 780 C CA . LEU A 1 94 ? -4.283 4.407 14.252 1.00 90.75 94 LEU A CA 1
ATOM 781 C C . LEU A 1 94 ? -3.062 4.638 15.154 1.00 90.75 94 LEU A C 1
ATOM 783 O O . LEU A 1 94 ? -2.196 3.760 15.198 1.00 90.75 94 LEU A O 1
ATOM 787 N N . THR A 1 95 ? -2.995 5.729 15.934 1.00 87.75 95 THR A N 1
ATOM 788 C CA . THR A 1 95 ? -1.904 5.917 16.924 1.00 87.75 95 THR A CA 1
ATOM 789 C C . THR A 1 95 ? -1.872 4.795 17.964 1.00 87.75 95 THR A C 1
ATOM 791 O O . THR A 1 95 ? -0.803 4.394 18.444 1.00 87.75 95 THR A O 1
ATOM 794 N N . ARG A 1 96 ? -3.046 4.227 18.251 1.00 88.31 96 ARG A N 1
ATOM 795 C CA . ARG A 1 96 ? -3.287 3.186 19.258 1.00 88.31 96 ARG A CA 1
ATOM 796 C C . ARG A 1 96 ? -3.172 1.768 18.698 1.00 88.31 96 ARG A C 1
ATOM 798 O O . ARG A 1 96 ? -3.316 0.796 19.436 1.00 88.31 96 ARG A O 1
ATOM 805 N N . LEU A 1 97 ? -2.872 1.629 17.407 1.00 88.81 97 LEU A N 1
ATOM 806 C CA . LEU A 1 97 ? -2.761 0.349 16.711 1.00 88.81 97 LEU A CA 1
ATOM 807 C C . LEU A 1 97 ? -1.333 0.073 16.225 1.00 88.81 97 LEU A C 1
ATOM 809 O O . LEU A 1 97 ? -0.422 0.906 16.303 1.00 88.81 97 LEU A O 1
ATOM 813 N N . ARG A 1 98 ? -1.146 -1.149 15.714 1.00 86.81 98 ARG A N 1
ATOM 814 C CA . ARG A 1 98 ? -0.141 -1.455 14.687 1.00 86.81 98 ARG A CA 1
ATOM 815 C C . ARG A 1 98 ? -0.812 -1.217 13.330 1.00 86.81 98 ARG A C 1
ATOM 817 O O . ARG A 1 98 ? -1.569 -2.084 12.891 1.00 86.81 98 ARG A O 1
ATOM 824 N N . PRO A 1 99 ? -0.629 -0.039 12.721 1.00 88.56 99 PRO A N 1
ATOM 825 C CA . PRO A 1 99 ? -1.572 0.446 11.727 1.00 88.56 99 PRO A CA 1
ATOM 826 C C . PRO A 1 99 ? -1.488 -0.315 10.397 1.00 88.56 99 PRO A C 1
ATOM 828 O O . PRO A 1 99 ? -2.533 -0.583 9.826 1.00 88.56 99 PRO A O 1
ATOM 831 N N . ASP A 1 100 ? -0.312 -0.783 9.965 1.00 90.38 100 ASP A N 1
ATOM 832 C CA . ASP A 1 100 ? -0.180 -1.543 8.708 1.00 90.38 100 ASP A CA 1
ATOM 833 C C . ASP A 1 100 ? -0.985 -2.862 8.695 1.00 90.38 100 ASP A C 1
ATOM 835 O O . ASP A 1 100 ? -1.747 -3.151 7.772 1.00 90.38 100 ASP A O 1
ATOM 839 N N . TYR A 1 101 ? -0.912 -3.638 9.781 1.00 88.69 101 TYR A N 1
ATOM 840 C CA . TYR A 1 101 ? -1.694 -4.874 9.927 1.00 88.69 101 TYR A CA 1
ATOM 841 C C . TYR A 1 101 ? -3.198 -4.619 10.040 1.00 88.69 101 TYR A C 1
ATOM 843 O O . TYR A 1 101 ? -4.001 -5.451 9.642 1.00 88.69 101 TYR A O 1
ATOM 851 N N . PHE A 1 102 ? -3.597 -3.499 10.643 1.00 92.12 102 PHE A N 1
ATOM 852 C CA . PHE A 1 102 ? -5.013 -3.171 10.776 1.00 92.12 102 PHE A CA 1
ATOM 853 C C . PHE A 1 102 ? -5.595 -2.672 9.452 1.00 92.12 102 PHE A C 1
ATOM 855 O O . PHE A 1 102 ? -6.661 -3.123 9.041 1.00 92.12 102 PHE A O 1
ATOM 862 N N . LEU A 1 103 ? -4.887 -1.761 8.781 1.00 93.62 103 LEU A N 1
ATOM 863 C CA . LEU A 1 103 ? -5.326 -1.165 7.526 1.00 93.62 103 LEU A CA 1
ATOM 864 C C . LEU A 1 103 ? -5.352 -2.180 6.389 1.00 93.62 103 LEU A C 1
ATOM 866 O O . LEU A 1 103 ? -6.295 -2.152 5.611 1.00 93.62 103 LEU A O 1
ATOM 870 N N . SER A 1 104 ? -4.414 -3.126 6.333 1.00 93.12 104 SER A N 1
ATOM 871 C CA . SER A 1 104 ? -4.439 -4.190 5.315 1.00 93.12 104 SER A CA 1
ATOM 872 C C . SER A 1 104 ? -5.658 -5.125 5.399 1.00 93.12 104 SER A C 1
ATOM 874 O O . SER A 1 104 ? -5.960 -5.826 4.437 1.00 93.12 104 SER A O 1
ATOM 876 N N . GLU A 1 105 ? -6.407 -5.110 6.508 1.00 93.38 105 GLU A N 1
ATOM 877 C CA . GLU A 1 105 ? -7.679 -5.833 6.657 1.00 93.38 105 GLU A CA 1
ATOM 878 C C . GLU A 1 105 ? -8.915 -4.961 6.363 1.00 93.38 105 GLU A C 1
ATOM 880 O O . GLU A 1 105 ? -10.048 -5.465 6.399 1.00 93.38 105 GLU A O 1
ATOM 885 N N . MET A 1 106 ? -8.737 -3.659 6.122 1.00 95.75 106 MET A N 1
ATOM 886 C CA . MET A 1 106 ? -9.829 -2.732 5.816 1.00 95.75 106 MET A CA 1
ATOM 887 C C . MET A 1 106 ? -10.301 -2.867 4.362 1.00 95.75 106 MET A C 1
ATOM 889 O O . MET A 1 106 ? -9.560 -3.350 3.506 1.00 95.75 106 MET A O 1
ATOM 893 N N . PRO A 1 107 ? -11.537 -2.430 4.058 1.00 96.38 107 PRO A N 1
ATOM 894 C CA . PRO A 1 107 ? -11.973 -2.243 2.681 1.00 96.38 107 PRO A CA 1
ATOM 895 C C . PRO A 1 107 ? -11.005 -1.348 1.896 1.00 96.38 107 PRO A C 1
ATOM 897 O O . PRO A 1 107 ? -10.417 -0.409 2.434 1.00 96.38 107 PRO A O 1
ATOM 900 N N . VAL A 1 108 ? -10.839 -1.644 0.611 1.00 96.12 108 VAL A N 1
ATOM 901 C CA . VAL A 1 108 ? -9.826 -1.002 -0.234 1.00 96.12 108 VAL A CA 1
ATOM 902 C C . VAL A 1 108 ? -10.071 0.503 -0.403 1.00 96.12 108 VAL A C 1
ATOM 904 O O . VAL A 1 108 ? -9.125 1.287 -0.403 1.00 96.12 108 VAL A O 1
ATOM 907 N N . ASP A 1 109 ? -11.332 0.932 -0.456 1.00 95.81 109 ASP A N 1
ATOM 908 C CA . ASP A 1 109 ? -11.716 2.347 -0.483 1.00 95.81 109 ASP A CA 1
ATOM 909 C C . ASP A 1 109 ? -11.277 3.094 0.787 1.00 95.81 109 ASP A C 1
ATOM 911 O O . ASP A 1 109 ? -10.852 4.249 0.724 1.00 95.81 109 ASP A O 1
ATOM 915 N N . VAL A 1 110 ? -11.308 2.420 1.939 1.00 95.69 110 VAL A N 1
ATOM 916 C CA . VAL A 1 110 ? -10.822 2.968 3.210 1.00 95.69 110 VAL A CA 1
ATOM 917 C C . VAL A 1 110 ? -9.302 3.063 3.204 1.00 95.69 110 VAL A C 1
ATOM 919 O O . VAL A 1 110 ? -8.768 4.101 3.587 1.00 95.69 110 VAL A O 1
ATOM 922 N N . ILE A 1 111 ? -8.604 2.027 2.727 1.00 95.56 111 ILE A N 1
ATOM 923 C CA . ILE A 1 111 ? -7.141 2.051 2.567 1.00 95.56 111 ILE A CA 1
ATOM 924 C C . ILE A 1 111 ? -6.727 3.242 1.699 1.00 95.56 111 ILE A C 1
ATOM 926 O O . ILE A 1 111 ? -5.877 4.031 2.112 1.00 95.56 111 ILE A O 1
ATOM 930 N N . ARG A 1 112 ? -7.373 3.411 0.540 1.00 94.75 112 ARG A N 1
ATOM 931 C CA . ARG A 1 112 ? -7.123 4.519 -0.389 1.00 94.75 112 ARG A CA 1
ATOM 932 C C . ARG A 1 112 ? -7.302 5.874 0.293 1.00 94.75 112 ARG A C 1
ATOM 934 O O . ARG A 1 112 ? -6.378 6.685 0.305 1.00 94.75 112 ARG A O 1
ATOM 941 N N . ARG A 1 113 ? -8.445 6.079 0.960 1.00 92.12 113 ARG A N 1
ATOM 942 C CA . ARG A 1 113 ? -8.717 7.293 1.747 1.00 92.12 113 ARG A CA 1
ATOM 943 C C . ARG A 1 113 ? -7.626 7.553 2.784 1.00 92.12 113 ARG A C 1
ATOM 945 O O . ARG A 1 113 ? -7.183 8.693 2.910 1.00 92.12 113 ARG A O 1
ATOM 952 N N . CYS A 1 114 ? -7.194 6.522 3.508 1.00 92.12 114 CYS A N 1
ATOM 953 C CA . CYS A 1 114 ? -6.158 6.640 4.526 1.00 92.12 114 CYS A CA 1
ATOM 954 C C . CYS A 1 114 ? -4.812 7.073 3.931 1.00 92.12 114 CYS A C 1
ATOM 956 O O . CYS A 1 114 ? -4.239 8.053 4.401 1.00 92.12 114 CYS A O 1
ATOM 958 N N . VAL A 1 115 ? -4.341 6.386 2.889 1.00 91.38 115 VAL A N 1
ATOM 959 C CA . VAL A 1 115 ? -3.047 6.664 2.244 1.00 91.38 115 VAL A CA 1
ATOM 960 C C . VAL A 1 115 ? -3.012 8.070 1.638 1.00 91.38 115 VAL A C 1
ATOM 962 O O . VAL A 1 115 ? -2.023 8.781 1.799 1.00 91.38 115 VAL A O 1
ATOM 965 N N . GLU A 1 116 ? -4.095 8.496 0.988 1.00 91.06 116 GLU A N 1
ATOM 966 C CA . GLU A 1 116 ? -4.142 9.778 0.276 1.00 91.06 116 GLU A CA 1
ATOM 967 C C . GLU A 1 116 ? -4.389 10.982 1.199 1.00 91.06 116 GLU A C 1
ATOM 969 O O . GLU A 1 116 ? -3.894 12.073 0.920 1.00 91.06 116 GLU A O 1
ATOM 974 N N . ASN A 1 117 ? -5.135 10.814 2.301 1.00 90.62 117 ASN A N 1
ATOM 975 C CA . ASN A 1 117 ? -5.618 11.953 3.096 1.00 90.62 117 ASN A CA 1
ATOM 976 C C . ASN A 1 117 ? -4.990 12.052 4.491 1.00 90.62 117 ASN A C 1
ATOM 978 O O . ASN A 1 117 ? -4.764 13.165 4.968 1.00 90.62 117 ASN A O 1
ATOM 982 N N . LEU A 1 118 ? -4.663 10.938 5.160 1.00 88.81 118 LEU A N 1
ATOM 983 C CA . LEU A 1 118 ? -4.117 10.996 6.525 1.00 88.81 118 LEU A CA 1
ATOM 984 C C . LEU A 1 118 ? -2.766 11.715 6.646 1.00 88.81 118 LEU A C 1
ATOM 986 O O . LEU A 1 118 ? -2.575 12.379 7.666 1.00 88.81 118 LEU A O 1
ATOM 990 N N . PRO A 1 119 ? -1.852 11.687 5.651 1.00 87.38 119 PRO A N 1
ATOM 991 C CA . PRO A 1 119 ? -0.643 12.513 5.696 1.00 87.38 119 PRO A CA 1
ATOM 992 C C . PRO A 1 119 ? -0.917 14.020 5.833 1.00 87.38 119 PRO A C 1
ATOM 994 O O . PRO A 1 119 ? -0.032 14.772 6.236 1.00 87.38 119 PRO A O 1
ATOM 997 N N . THR A 1 120 ? -2.131 14.483 5.514 1.00 85.25 120 THR A N 1
ATOM 998 C CA . THR A 1 120 ? -2.510 15.902 5.626 1.00 85.25 120 THR A CA 1
ATOM 999 C C . THR A 1 120 ? -3.094 16.272 6.992 1.00 85.25 120 THR A C 1
ATOM 1001 O O . THR A 1 120 ? -3.177 17.460 7.316 1.00 85.25 120 THR A O 1
ATOM 1004 N N . VAL A 1 121 ? -3.464 15.279 7.811 1.00 86.19 121 VAL A N 1
ATOM 1005 C CA . VAL A 1 121 ? -4.054 15.493 9.137 1.00 86.19 121 VAL A CA 1
ATOM 1006 C C . VAL A 1 121 ? -3.008 16.084 10.079 1.00 86.19 121 VAL A C 1
ATOM 1008 O O . VAL A 1 121 ? -1.867 15.622 10.167 1.00 86.19 121 VAL A O 1
ATOM 1011 N N . LYS A 1 122 ? -3.412 17.127 10.804 1.00 82.12 122 LYS A N 1
ATOM 1012 C CA . LYS A 1 122 ? -2.593 17.830 11.797 1.00 82.12 122 LYS A CA 1
ATOM 1013 C C . LYS A 1 122 ? -3.293 17.796 13.152 1.00 82.12 122 LYS A C 1
ATOM 1015 O O . LYS A 1 122 ? -4.501 17.604 13.223 1.00 82.12 122 LYS A O 1
ATOM 1020 N N . ASN A 1 123 ? -2.533 18.047 14.215 1.00 80.44 123 ASN A N 1
ATOM 1021 C CA . ASN A 1 123 ? -3.053 18.265 15.571 1.00 80.44 123 ASN A CA 1
ATOM 1022 C C . ASN A 1 123 ? -3.735 17.051 16.234 1.00 80.44 123 ASN A C 1
ATOM 1024 O O . ASN A 1 123 ? -4.539 17.232 17.144 1.00 80.44 123 ASN A O 1
ATOM 1028 N N . VAL A 1 124 ? -3.403 15.823 15.828 1.00 82.44 124 VAL A N 1
ATOM 1029 C CA . VAL A 1 124 ? -3.802 14.610 16.557 1.00 82.44 124 VAL A CA 1
ATOM 1030 C C . VAL A 1 124 ? -2.617 14.140 17.398 1.00 82.44 124 VAL A C 1
ATOM 1032 O O . VAL A 1 124 ? -1.555 13.822 16.864 1.00 82.44 124 VAL A O 1
ATOM 1035 N N . GLU A 1 125 ? -2.782 14.129 18.721 1.00 80.56 125 GLU A N 1
ATOM 1036 C CA . GLU A 1 125 ? -1.720 13.755 19.660 1.00 80.56 125 GLU A CA 1
ATOM 1037 C C . GLU A 1 125 ? -1.185 12.343 19.368 1.00 80.56 125 GLU A C 1
ATOM 1039 O O . GLU A 1 125 ? -1.942 11.393 19.164 1.00 80.56 125 GLU A O 1
ATOM 1044 N N . GLY A 1 126 ? 0.142 12.209 19.304 1.00 75.00 126 GLY A N 1
ATOM 1045 C CA . GLY A 1 126 ? 0.812 10.944 18.995 1.00 75.00 126 GLY A CA 1
ATOM 1046 C C . GLY A 1 126 ? 0.709 10.492 17.531 1.00 75.00 126 GLY A C 1
ATOM 1047 O O . GLY A 1 126 ? 1.345 9.500 17.169 1.00 75.00 126 GLY A O 1
ATOM 1048 N N . PHE A 1 127 ? -0.038 11.200 16.675 1.00 80.94 127 PHE A N 1
ATOM 1049 C CA . PHE A 1 127 ? -0.091 10.926 15.241 1.00 80.94 127 PHE A CA 1
ATOM 1050 C C . PHE A 1 127 ? 0.944 11.778 14.517 1.00 80.94 127 PHE A C 1
ATOM 1052 O O . PHE A 1 127 ? 0.752 12.970 14.280 1.00 80.94 127 PHE A O 1
ATOM 1059 N N . ASN A 1 128 ? 2.065 11.157 14.160 1.00 69.81 128 ASN A N 1
ATOM 1060 C CA . ASN A 1 128 ? 3.070 11.824 13.354 1.00 69.81 128 ASN A CA 1
ATOM 1061 C C . ASN A 1 128 ? 2.741 11.657 11.866 1.00 69.81 128 ASN A C 1
ATOM 1063 O O . ASN A 1 128 ? 3.161 10.678 11.250 1.00 69.81 128 ASN A O 1
ATOM 1067 N N . SER A 1 129 ? 2.025 12.623 11.284 1.00 63.41 129 SER A N 1
ATOM 1068 C CA . SER A 1 129 ? 1.731 12.658 9.842 1.00 63.41 129 SER A CA 1
ATOM 1069 C C . SER A 1 129 ? 2.984 12.759 8.958 1.00 63.41 129 SER A C 1
ATOM 1071 O O . SER A 1 129 ? 2.906 12.531 7.752 1.00 63.41 129 SER A O 1
ATOM 1073 N N . ILE A 1 130 ? 4.155 13.037 9.551 1.00 50.56 130 ILE A N 1
ATOM 1074 C CA . ILE A 1 130 ? 5.459 13.070 8.871 1.00 50.56 130 ILE A CA 1
ATOM 1075 C C . ILE A 1 130 ? 6.017 11.654 8.648 1.00 50.56 130 ILE A C 1
ATOM 1077 O O . ILE A 1 130 ? 6.828 11.460 7.740 1.00 50.56 130 ILE A O 1
ATOM 1081 N N . ASN A 1 131 ? 5.559 10.645 9.403 1.00 57.19 131 ASN A N 1
ATOM 1082 C CA . ASN A 1 131 ? 5.810 9.248 9.050 1.00 57.19 131 ASN A CA 1
ATOM 1083 C C . ASN A 1 131 ? 4.904 8.913 7.866 1.00 57.19 131 ASN A C 1
ATOM 1085 O O . ASN A 1 131 ? 3.751 8.515 8.037 1.00 57.19 131 ASN A O 1
ATOM 1089 N N . LYS A 1 132 ? 5.427 9.179 6.668 1.00 64.19 132 LYS A N 1
ATOM 1090 C CA . LYS A 1 132 ? 4.737 9.018 5.393 1.00 64.19 132 LYS A CA 1
ATOM 1091 C C . LYS A 1 132 ? 4.095 7.633 5.348 1.00 64.19 132 LYS A C 1
ATOM 1093 O O . LYS A 1 132 ? 4.716 6.640 5.725 1.00 64.19 132 LYS A O 1
ATOM 1098 N N . PHE A 1 133 ? 2.847 7.579 4.891 1.00 76.94 133 PHE A N 1
ATOM 1099 C CA . PHE A 1 133 ? 2.265 6.344 4.379 1.00 76.94 133 PHE A CA 1
ATOM 1100 C C . PHE A 1 133 ? 3.115 5.905 3.183 1.00 76.94 133 PHE A C 1
ATOM 1102 O O . PHE A 1 133 ? 2.887 6.310 2.048 1.00 76.94 133 PHE A O 1
ATOM 1109 N N . ASP A 1 134 ? 4.181 5.174 3.481 1.00 81.50 134 ASP A N 1
ATOM 1110 C CA . ASP A 1 134 ? 5.192 4.715 2.548 1.00 81.50 134 ASP A CA 1
ATOM 1111 C C . ASP A 1 134 ? 5.447 3.225 2.757 1.00 81.50 134 ASP A C 1
ATOM 1113 O O . ASP A 1 134 ? 5.010 2.617 3.739 1.00 81.50 134 ASP A O 1
ATOM 1117 N N . PHE A 1 135 ? 6.143 2.616 1.802 1.00 82.69 135 PHE A N 1
ATOM 1118 C CA . PHE A 1 135 ? 6.399 1.183 1.835 1.00 82.69 135 PHE A CA 1
ATOM 1119 C C . PHE A 1 135 ? 7.226 0.752 3.055 1.00 82.69 135 PHE A C 1
ATOM 1121 O O . PHE A 1 135 ? 7.025 -0.338 3.583 1.00 82.69 135 PHE A O 1
ATOM 1128 N N . LYS A 1 136 ? 8.124 1.610 3.549 1.00 84.69 136 LYS A N 1
ATOM 1129 C CA . LYS A 1 136 ? 8.989 1.287 4.688 1.00 84.69 136 LYS A CA 1
ATOM 1130 C C . LYS A 1 136 ? 8.192 1.128 5.983 1.00 84.69 136 LYS A C 1
ATOM 1132 O O . LYS A 1 136 ? 8.516 0.265 6.798 1.00 84.69 136 LYS A O 1
ATOM 1137 N N . ASN A 1 137 ? 7.181 1.968 6.183 1.00 84.69 137 ASN A N 1
ATOM 1138 C CA . ASN A 1 137 ? 6.373 1.974 7.400 1.00 84.69 137 ASN A CA 1
ATOM 1139 C C . ASN A 1 137 ? 5.073 1.161 7.261 1.00 84.69 137 ASN A C 1
ATOM 1141 O O . ASN A 1 137 ? 4.546 0.687 8.270 1.00 84.69 137 ASN A O 1
ATOM 1145 N N . TYR A 1 138 ? 4.568 0.997 6.032 1.00 89.69 138 TYR A N 1
ATOM 1146 C CA . TYR A 1 138 ? 3.273 0.382 5.726 1.00 89.69 138 TYR A CA 1
ATOM 1147 C C . TYR A 1 138 ? 3.330 -0.582 4.525 1.00 89.69 138 TYR A C 1
ATOM 1149 O O . TYR A 1 138 ? 2.603 -0.388 3.545 1.00 89.69 138 TYR A O 1
ATOM 1157 N N . PRO A 1 139 ? 4.190 -1.615 4.544 1.00 90.31 139 PRO A N 1
ATOM 1158 C CA . PRO A 1 139 ? 4.403 -2.469 3.379 1.00 90.31 139 PRO A CA 1
ATOM 1159 C C . PRO A 1 139 ? 3.133 -3.191 2.907 1.00 90.31 139 PRO A C 1
ATOM 1161 O O . PRO A 1 139 ? 2.870 -3.231 1.703 1.00 90.31 139 PRO A O 1
ATOM 1164 N N . LEU A 1 140 ? 2.308 -3.718 3.821 1.00 91.88 140 LEU A N 1
ATOM 1165 C CA . LEU A 1 140 ? 1.087 -4.445 3.447 1.00 91.88 140 LEU A CA 1
ATOM 1166 C C . LEU A 1 140 ? 0.024 -3.500 2.881 1.00 91.88 140 LEU A C 1
ATOM 1168 O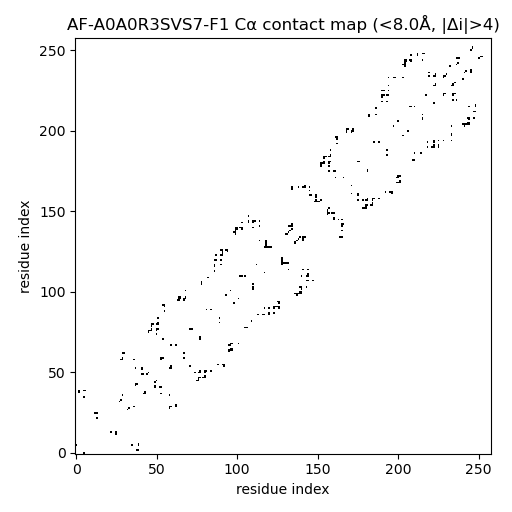 O . LEU A 1 140 ? -0.585 -3.774 1.845 1.00 91.88 140 LEU A O 1
ATOM 1172 N N . THR A 1 141 ? -0.178 -2.367 3.550 1.00 93.12 141 THR A N 1
ATOM 1173 C CA . THR A 1 141 ? -1.162 -1.353 3.159 1.00 93.12 141 THR A CA 1
ATOM 1174 C C . THR A 1 141 ? -0.799 -0.744 1.811 1.00 93.12 141 THR A C 1
ATOM 1176 O O . THR A 1 141 ? -1.653 -0.656 0.929 1.00 93.12 141 THR A O 1
ATOM 1179 N N . MET A 1 142 ? 0.469 -0.369 1.620 1.00 93.00 142 MET A N 1
ATOM 1180 C CA . MET A 1 142 ? 0.928 0.245 0.375 1.00 93.00 142 MET A CA 1
ATOM 1181 C C . MET A 1 142 ? 0.904 -0.735 -0.794 1.00 93.00 142 MET A C 1
ATOM 1183 O O . MET A 1 142 ? 0.584 -0.326 -1.908 1.00 93.00 142 MET A O 1
ATOM 1187 N N . ARG A 1 143 ? 1.149 -2.029 -0.555 1.00 92.50 143 ARG A N 1
ATOM 1188 C CA . ARG A 1 143 ? 0.955 -3.070 -1.571 1.00 92.50 143 ARG A CA 1
ATOM 1189 C C . ARG A 1 143 ? -0.500 -3.145 -2.037 1.00 92.50 143 ARG A C 1
ATOM 1191 O O . ARG A 1 143 ? -0.745 -3.114 -3.240 1.00 92.50 143 ARG A O 1
ATOM 1198 N N . ILE A 1 144 ? -1.460 -3.228 -1.110 1.00 94.56 144 ILE A N 1
ATOM 1199 C CA . ILE A 1 144 ? -2.894 -3.298 -1.456 1.00 94.56 144 ILE A CA 1
ATOM 1200 C C . ILE A 1 144 ? -3.326 -2.028 -2.194 1.00 94.56 144 ILE A C 1
ATOM 1202 O O . ILE A 1 144 ? -3.975 -2.115 -3.235 1.00 94.56 144 ILE A O 1
ATOM 1206 N N . TYR A 1 145 ? -2.917 -0.862 -1.688 1.00 95.06 145 TYR A N 1
ATOM 1207 C CA . TYR A 1 145 ? -3.183 0.424 -2.324 1.00 95.06 145 TYR A CA 1
ATOM 1208 C C . TYR A 1 145 ? -2.629 0.485 -3.750 1.00 95.06 145 TYR A C 1
ATOM 1210 O O . TYR A 1 145 ? -3.359 0.864 -4.659 1.00 95.06 145 TYR A O 1
ATOM 1218 N N . MET A 1 146 ? -1.375 0.081 -3.972 1.00 94.88 146 MET A N 1
ATOM 1219 C CA . MET A 1 146 ? -0.759 0.155 -5.298 1.00 94.88 146 MET A CA 1
ATOM 1220 C C . MET A 1 146 ? -1.436 -0.789 -6.298 1.00 94.88 146 MET A C 1
ATOM 1222 O O . MET A 1 146 ? -1.686 -0.398 -7.438 1.00 94.88 146 MET A O 1
ATOM 1226 N N . LEU A 1 147 ? -1.779 -2.011 -5.877 1.00 93.50 147 LEU A N 1
ATOM 1227 C CA . LEU A 1 147 ? -2.493 -2.971 -6.726 1.00 93.50 147 LEU A CA 1
ATOM 1228 C C . LEU A 1 147 ? -3.894 -2.481 -7.107 1.00 93.50 147 LEU A C 1
ATOM 1230 O O . LEU A 1 147 ? -4.317 -2.665 -8.246 1.00 93.50 147 LEU A O 1
ATOM 1234 N N . ASP A 1 148 ? -4.600 -1.839 -6.178 1.00 95.25 148 ASP A N 1
ATOM 1235 C CA . ASP A 1 148 ? -5.911 -1.250 -6.444 1.00 95.25 148 ASP A CA 1
ATOM 1236 C C . ASP A 1 148 ? -5.825 0.011 -7.314 1.00 95.25 148 ASP A C 1
ATOM 1238 O O . ASP A 1 148 ? -6.554 0.131 -8.299 1.00 95.25 148 ASP A O 1
ATOM 1242 N N . LYS A 1 149 ? -4.898 0.925 -7.005 1.00 94.75 149 LYS A N 1
ATOM 1243 C CA . LYS A 1 149 ? -4.683 2.161 -7.768 1.00 94.75 149 LYS A CA 1
ATOM 1244 C C . LYS A 1 149 ? -4.364 1.874 -9.233 1.00 94.75 149 LYS A C 1
ATOM 1246 O O . LYS A 1 149 ? -4.869 2.544 -10.125 1.00 94.75 149 LYS A O 1
ATOM 1251 N N . THR A 1 150 ? -3.563 0.842 -9.472 1.00 95.12 150 THR A N 1
ATOM 1252 C CA . THR A 1 150 ? -3.132 0.421 -10.812 1.00 95.12 150 THR A CA 1
ATOM 1253 C C . THR A 1 150 ? -3.963 -0.745 -11.350 1.00 95.12 150 THR A C 1
ATOM 1255 O O . THR A 1 150 ? -3.526 -1.466 -12.248 1.00 95.12 150 THR A O 1
ATOM 1258 N N . LYS A 1 151 ? -5.154 -0.993 -10.792 1.00 94.31 151 LYS A N 1
ATOM 1259 C CA . LYS A 1 151 ? -6.008 -2.119 -11.198 1.00 94.31 151 LYS A CA 1
ATOM 1260 C C . LYS A 1 151 ? -6.429 -2.026 -12.662 1.00 94.31 151 LYS A C 1
ATOM 1262 O O . LYS A 1 151 ? -6.523 -3.049 -13.332 1.00 94.31 151 LYS A O 1
ATOM 1267 N N . GLU A 1 152 ? -6.683 -0.819 -13.158 1.00 94.75 152 GLU A N 1
ATOM 1268 C CA . GLU A 1 152 ? -6.930 -0.602 -14.580 1.00 94.75 152 GLU A CA 1
ATO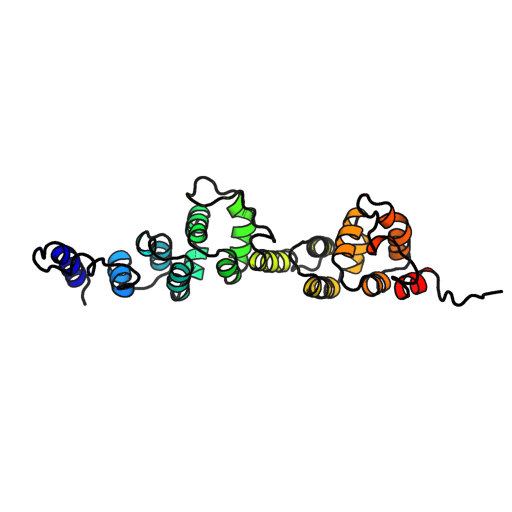M 1269 C C . GLU A 1 152 ? -5.612 -0.720 -15.353 1.00 94.75 152 GLU A C 1
ATOM 1271 O O . GLU A 1 152 ? -4.676 0.044 -15.120 1.00 94.75 152 GLU A O 1
ATOM 1276 N N . GLU A 1 153 ? -5.529 -1.686 -16.266 1.00 93.12 153 GLU A N 1
ATOM 1277 C CA . GLU A 1 153 ? -4.313 -1.969 -17.032 1.00 93.12 153 GLU A CA 1
ATOM 1278 C C . GLU A 1 153 ? -4.136 -0.988 -18.191 1.00 93.12 153 GLU A C 1
ATOM 1280 O O . GLU A 1 153 ? -4.322 -1.331 -19.355 1.00 93.12 153 GLU A O 1
ATOM 1285 N N . THR A 1 154 ? -3.772 0.250 -17.872 1.00 96.88 154 THR A N 1
ATOM 1286 C CA . THR A 1 154 ? -3.262 1.225 -18.844 1.00 96.88 154 THR A CA 1
ATOM 1287 C C . THR A 1 154 ? -1.734 1.197 -18.874 1.00 96.88 154 THR A C 1
ATOM 1289 O O . THR A 1 154 ? -1.086 0.628 -17.986 1.00 96.88 154 THR A O 1
ATOM 1292 N N . VAL A 1 155 ? -1.131 1.816 -19.892 1.00 96.88 155 VAL A N 1
ATOM 1293 C CA . VAL A 1 155 ? 0.331 1.967 -19.976 1.00 96.88 155 VAL A CA 1
ATOM 1294 C C . VAL A 1 155 ? 0.839 2.762 -18.771 1.00 96.88 155 VAL A C 1
ATOM 1296 O O . VAL A 1 155 ? 1.765 2.322 -18.095 1.00 96.88 155 VAL A O 1
ATOM 1299 N N . GLU A 1 156 ? 0.192 3.878 -18.447 1.00 97.25 156 GLU A N 1
ATOM 1300 C CA . GLU A 1 156 ? 0.547 4.785 -17.354 1.00 97.25 156 GLU A CA 1
ATOM 1301 C C . GLU A 1 156 ? 0.433 4.110 -15.983 1.00 97.25 156 GLU A C 1
ATOM 1303 O O . GLU A 1 156 ? 1.371 4.180 -15.190 1.00 97.25 156 GLU A O 1
ATOM 1308 N N . ASN A 1 157 ? -0.656 3.381 -15.725 1.00 97.00 157 ASN A N 1
ATOM 1309 C CA . ASN A 1 157 ? -0.818 2.642 -14.470 1.00 97.00 157 ASN A CA 1
ATOM 1310 C C . ASN A 1 157 ? 0.205 1.510 -14.350 1.00 97.00 157 ASN A C 1
ATOM 1312 O O . ASN A 1 157 ? 0.711 1.234 -13.263 1.00 97.00 157 ASN A O 1
ATOM 1316 N N . THR A 1 158 ? 0.549 0.870 -15.469 1.00 96.62 158 THR A N 1
ATOM 1317 C CA . THR A 1 158 ? 1.599 -0.151 -15.484 1.00 96.62 158 THR A CA 1
ATOM 1318 C C . THR A 1 158 ? 2.969 0.476 -15.216 1.00 96.62 158 THR A C 1
ATOM 1320 O O . THR A 1 158 ? 3.732 -0.081 -14.430 1.00 96.62 158 THR A O 1
ATOM 1323 N N . LYS A 1 159 ? 3.274 1.660 -15.773 1.00 96.94 159 LYS A N 1
ATOM 1324 C CA . LYS A 1 159 ? 4.492 2.412 -15.420 1.00 96.94 159 LYS A CA 1
ATOM 1325 C C . LYS A 1 159 ? 4.529 2.736 -13.927 1.00 96.94 159 LYS A C 1
ATOM 1327 O O . LYS A 1 159 ? 5.564 2.535 -13.299 1.00 96.94 159 LYS A O 1
ATOM 1332 N N . GLU A 1 160 ? 3.419 3.207 -13.361 1.00 95.94 160 GLU A N 1
ATOM 1333 C CA . GLU A 1 160 ? 3.333 3.527 -11.933 1.00 95.94 160 GLU A CA 1
ATOM 1334 C C . GLU A 1 160 ? 3.592 2.286 -11.062 1.00 95.94 160 GLU A C 1
ATOM 1336 O O . GLU A 1 160 ? 4.420 2.336 -10.150 1.00 95.94 160 GLU A O 1
ATOM 1341 N N . LEU A 1 161 ? 2.975 1.147 -11.396 1.00 95.19 161 LEU A N 1
ATOM 1342 C CA . LEU A 1 161 ? 3.222 -0.132 -10.724 1.00 95.19 161 LEU A CA 1
ATOM 1343 C C . LEU A 1 161 ? 4.700 -0.542 -10.808 1.00 95.19 161 LEU A C 1
ATOM 1345 O O . LEU A 1 161 ? 5.302 -0.905 -9.799 1.00 95.19 161 LEU A O 1
ATOM 1349 N N . MET A 1 162 ? 5.285 -0.462 -12.005 1.00 95.25 162 MET A N 1
ATOM 1350 C CA . MET A 1 162 ? 6.683 -0.809 -12.260 1.00 95.25 162 MET A CA 1
ATOM 1351 C C . MET A 1 162 ? 7.659 0.103 -11.513 1.00 95.25 162 MET A C 1
ATOM 1353 O O . MET A 1 162 ? 8.720 -0.335 -11.084 1.00 95.25 162 MET A O 1
ATOM 1357 N N . LEU A 1 163 ? 7.335 1.377 -11.316 1.00 94.38 163 LEU A N 1
ATOM 1358 C CA . LEU A 1 163 ? 8.197 2.301 -10.575 1.00 94.38 163 LEU A CA 1
ATOM 1359 C C . LEU A 1 163 ? 7.984 2.228 -9.060 1.00 94.38 163 LEU A C 1
ATOM 1361 O O . LEU A 1 163 ? 8.872 2.630 -8.313 1.00 94.38 163 LEU A O 1
ATOM 1365 N N . SER A 1 164 ? 6.900 1.605 -8.603 1.00 92.19 164 SER A N 1
ATOM 1366 C CA . SER A 1 164 ? 6.611 1.420 -7.184 1.00 92.19 164 SER A CA 1
ATOM 1367 C C . SER A 1 164 ? 7.709 0.664 -6.423 1.00 92.19 164 SER A C 1
ATOM 1369 O O . SER A 1 164 ? 8.283 -0.314 -6.912 1.00 92.19 164 SER A O 1
ATOM 1371 N N . GLU A 1 165 ? 7.958 1.087 -5.183 1.00 88.56 165 GLU A N 1
ATOM 1372 C CA . GLU A 1 165 ? 8.814 0.396 -4.207 1.00 88.56 165 GLU A CA 1
ATOM 1373 C C . GLU A 1 165 ? 8.045 -0.675 -3.412 1.00 88.56 165 GLU A C 1
ATOM 1375 O O . GLU A 1 165 ? 8.610 -1.328 -2.544 1.00 88.56 165 GLU A O 1
ATOM 1380 N N . THR A 1 166 ? 6.745 -0.859 -3.677 1.00 86.69 166 THR A N 1
ATOM 1381 C CA . THR A 1 166 ? 5.839 -1.621 -2.798 1.00 86.69 166 THR A CA 1
ATOM 1382 C C . THR A 1 166 ? 5.993 -3.137 -2.822 1.00 86.69 166 THR A C 1
ATOM 1384 O O . THR A 1 166 ? 5.320 -3.823 -2.054 1.00 86.69 166 THR A O 1
ATOM 1387 N N . PHE A 1 167 ? 6.810 -3.674 -3.723 1.00 86.06 167 PHE A N 1
ATOM 1388 C CA . PHE A 1 167 ? 6.935 -5.111 -3.938 1.00 86.06 167 PHE A CA 1
ATOM 1389 C C . PHE A 1 167 ? 8.338 -5.586 -3.598 1.00 86.06 167 PHE A C 1
ATOM 1391 O O . PHE A 1 167 ? 9.334 -4.931 -3.906 1.00 86.06 167 PHE A O 1
ATOM 1398 N N . THR A 1 168 ? 8.408 -6.768 -2.995 1.00 80.31 168 THR A N 1
ATOM 1399 C CA . THR A 1 168 ? 9.665 -7.511 -2.880 1.00 80.31 168 THR A CA 1
ATOM 1400 C C . THR A 1 168 ? 10.145 -7.962 -4.265 1.00 80.31 168 THR A C 1
ATOM 1402 O O . THR A 1 168 ? 9.337 -8.088 -5.182 1.00 80.31 168 THR A O 1
ATOM 1405 N N . HIS A 1 169 ? 11.443 -8.244 -4.435 1.00 77.00 169 HIS A N 1
ATOM 1406 C CA . HIS A 1 169 ? 11.998 -8.676 -5.730 1.00 77.00 169 HIS A CA 1
ATOM 1407 C C . HIS A 1 169 ? 11.259 -9.877 -6.347 1.00 77.00 169 HIS A C 1
ATOM 1409 O O . HIS A 1 169 ? 11.017 -9.886 -7.552 1.00 77.00 169 HIS A O 1
ATOM 1415 N N . SER A 1 170 ? 10.877 -10.866 -5.530 1.00 76.81 170 SER A N 1
ATOM 1416 C CA . SER A 1 170 ? 10.154 -12.057 -5.993 1.00 76.81 170 SER A CA 1
ATOM 1417 C C . SER A 1 170 ? 8.741 -11.730 -6.477 1.00 76.81 170 SER A C 1
ATOM 1419 O O . SER A 1 170 ? 8.324 -12.211 -7.521 1.00 76.81 170 SER A O 1
ATOM 1421 N N . GLU A 1 171 ? 8.020 -10.874 -5.754 1.00 83.56 171 GLU A N 1
ATOM 1422 C CA . GLU A 1 171 ? 6.640 -10.505 -6.097 1.00 83.56 171 GLU A CA 1
ATOM 1423 C C . GLU A 1 171 ? 6.576 -9.493 -7.242 1.00 83.56 171 GLU A C 1
ATOM 1425 O O . GLU A 1 171 ? 5.608 -9.465 -7.998 1.00 83.56 171 GLU A O 1
ATOM 1430 N N . TYR A 1 172 ? 7.600 -8.646 -7.364 1.00 88.44 172 TYR A N 1
ATOM 1431 C CA . TYR A 1 172 ? 7.653 -7.587 -8.361 1.00 88.44 172 TYR A CA 1
ATOM 1432 C C . TYR A 1 172 ? 7.594 -8.151 -9.781 1.00 88.44 172 TYR A C 1
ATOM 1434 O O . TYR A 1 172 ? 6.842 -7.645 -10.611 1.00 88.44 172 TYR A O 1
ATOM 1442 N N . TYR A 1 173 ? 8.372 -9.203 -10.057 1.00 85.19 173 TYR A N 1
ATOM 1443 C CA . TYR A 1 173 ? 8.429 -9.792 -11.393 1.00 85.19 173 TYR A CA 1
ATOM 1444 C C . TYR A 1 173 ? 7.063 -10.330 -11.828 1.00 85.19 173 TYR A C 1
ATOM 1446 O O . TYR A 1 173 ? 6.589 -9.982 -12.906 1.00 85.19 173 TYR A O 1
ATOM 1454 N N . GLU A 1 174 ? 6.408 -11.112 -10.967 1.00 85.94 174 GLU A N 1
ATOM 1455 C CA . GLU A 1 174 ? 5.069 -11.655 -11.222 1.00 85.94 174 GLU A CA 1
ATOM 1456 C C . GLU A 1 174 ? 4.049 -10.523 -11.410 1.00 85.94 174 GLU A C 1
ATOM 1458 O O . GLU A 1 174 ? 3.391 -10.448 -12.446 1.00 85.94 174 GLU A O 1
ATOM 1463 N N . ALA A 1 175 ? 4.006 -9.560 -10.482 1.00 88.62 175 ALA A N 1
ATOM 1464 C CA . ALA A 1 175 ? 3.053 -8.452 -10.531 1.00 88.62 175 ALA A CA 1
ATOM 1465 C C . ALA A 1 175 ? 3.191 -7.568 -11.784 1.00 88.62 175 ALA A C 1
ATOM 1467 O O . ALA A 1 175 ? 2.199 -6.994 -12.238 1.00 88.62 175 ALA A O 1
ATOM 1468 N N . VAL A 1 176 ? 4.406 -7.422 -12.325 1.00 91.12 176 VAL A N 1
ATOM 1469 C CA . VAL A 1 176 ? 4.677 -6.616 -13.524 1.00 91.12 176 VAL A CA 1
ATOM 1470 C C . VAL A 1 176 ? 4.448 -7.412 -14.802 1.00 91.12 176 VAL A C 1
ATOM 1472 O O . VAL A 1 176 ? 3.767 -6.921 -15.701 1.00 91.12 176 VAL A O 1
ATOM 1475 N N . CYS A 1 177 ? 5.010 -8.616 -14.913 1.00 87.38 177 CYS A N 1
ATOM 1476 C CA . CYS A 1 177 ? 4.959 -9.395 -16.151 1.00 87.38 177 CYS A CA 1
ATOM 1477 C C . CYS A 1 177 ? 3.568 -9.974 -16.448 1.00 87.38 177 CYS A C 1
ATOM 1479 O O . CYS A 1 177 ? 3.290 -10.283 -17.606 1.00 87.38 177 CYS A O 1
ATOM 1481 N N . GLU A 1 178 ? 2.683 -10.069 -15.453 1.00 90.50 178 GLU A N 1
ATOM 1482 C CA . GLU A 1 178 ? 1.272 -10.418 -15.663 1.00 90.50 178 GLU A CA 1
ATOM 1483 C C . GLU A 1 178 ? 0.445 -9.283 -16.293 1.00 90.50 178 GLU A C 1
ATOM 1485 O O . GLU A 1 178 ? -0.621 -9.543 -16.851 1.00 90.50 178 GLU A O 1
ATOM 1490 N N . ARG A 1 179 ? 0.923 -8.029 -16.260 1.00 93.31 179 ARG A N 1
ATOM 1491 C CA . ARG A 1 179 ? 0.191 -6.893 -16.843 1.00 93.31 179 ARG A CA 1
ATOM 1492 C C . ARG A 1 179 ? 0.235 -6.932 -18.359 1.00 93.31 179 ARG A C 1
ATOM 1494 O O . ARG A 1 179 ? 1.308 -7.020 -18.955 1.00 93.31 179 ARG A O 1
ATOM 1501 N N . LYS A 1 180 ? -0.907 -6.708 -19.010 1.00 93.69 180 LYS A N 1
ATOM 1502 C CA . LYS A 1 180 ? -1.009 -6.710 -20.478 1.00 93.69 180 LYS A CA 1
ATOM 1503 C C . LYS A 1 180 ? -0.033 -5.751 -21.173 1.00 93.69 180 LYS A C 1
ATOM 1505 O O . LYS A 1 180 ? 0.450 -6.066 -22.256 1.00 93.69 180 LYS A O 1
ATOM 1510 N N . HIS A 1 181 ? 0.243 -4.598 -20.562 1.00 95.56 181 HIS A N 1
ATOM 1511 C CA . HIS A 1 181 ? 0.963 -3.481 -21.185 1.00 95.56 181 HIS A CA 1
ATOM 1512 C C . HIS A 1 181 ? 2.390 -3.267 -20.662 1.00 95.56 181 HIS A C 1
ATOM 1514 O O . HIS A 1 181 ? 2.969 -2.200 -20.873 1.00 95.56 181 HIS A O 1
ATOM 1520 N N . PHE A 1 182 ? 2.984 -4.238 -19.957 1.00 96.12 182 PHE A N 1
ATOM 1521 C CA . PHE A 1 182 ? 4.287 -4.024 -19.309 1.00 96.12 182 PHE A CA 1
ATOM 1522 C C . PHE A 1 182 ? 5.418 -3.713 -20.301 1.00 96.12 182 PHE A C 1
ATOM 1524 O O . PHE A 1 182 ? 6.332 -2.950 -19.983 1.00 96.12 182 PHE A O 1
ATOM 1531 N N . LYS A 1 183 ? 5.352 -4.259 -21.522 1.00 97.12 183 LYS A N 1
ATOM 1532 C CA . LYS A 1 183 ? 6.361 -4.024 -22.566 1.00 97.12 183 LYS A CA 1
ATOM 1533 C C . LYS A 1 183 ? 6.268 -2.606 -23.111 1.00 97.12 183 LYS A C 1
ATOM 1535 O O . LYS A 1 183 ? 7.289 -1.938 -23.264 1.00 97.12 183 LYS A O 1
ATOM 1540 N N . GLU A 1 184 ? 5.054 -2.138 -23.383 1.00 97.75 184 GLU A N 1
ATOM 1541 C CA . GLU A 1 184 ? 4.770 -0.776 -23.832 1.00 97.75 184 GLU A CA 1
ATOM 1542 C C . GLU A 1 184 ? 5.112 0.243 -22.741 1.00 97.75 184 GLU A C 1
ATOM 1544 O O . GLU A 1 184 ? 5.779 1.243 -23.019 1.00 97.75 184 GLU A O 1
ATOM 1549 N N . ALA A 1 185 ? 4.736 -0.047 -21.492 1.00 97.62 185 ALA A N 1
ATOM 1550 C CA . ALA A 1 185 ? 5.074 0.762 -20.328 1.00 97.62 185 ALA A CA 1
ATOM 1551 C C . ALA A 1 185 ? 6.588 0.923 -20.196 1.00 97.62 185 ALA A C 1
ATOM 1553 O O . ALA A 1 185 ? 7.071 2.056 -20.212 1.00 97.62 185 ALA A O 1
ATOM 1554 N N . PHE A 1 186 ? 7.343 -0.179 -20.192 1.00 97.69 186 PHE A N 1
ATOM 1555 C CA . PHE A 1 186 ? 8.804 -0.131 -20.162 1.00 97.69 186 PHE A CA 1
ATOM 1556 C C . PHE A 1 186 ? 9.387 0.638 -21.354 1.00 97.69 186 PHE A C 1
ATOM 1558 O O . PHE A 1 186 ? 10.248 1.492 -21.180 1.00 97.69 186 PHE A O 1
ATOM 1565 N N . ALA A 1 187 ? 8.904 0.396 -22.576 1.00 97.19 187 ALA A N 1
ATOM 1566 C CA . ALA A 1 187 ? 9.413 1.057 -23.781 1.00 97.19 187 ALA A CA 1
ATOM 1567 C C . ALA A 1 187 ? 9.233 2.591 -23.773 1.00 97.19 187 ALA A C 1
ATOM 1569 O O . ALA A 1 187 ? 10.030 3.309 -24.397 1.00 97.19 187 ALA A O 1
ATOM 1570 N N . SER A 1 188 ? 8.197 3.070 -23.077 1.00 97.31 188 SER A N 1
ATOM 1571 C CA . SER A 1 188 ? 7.845 4.488 -22.911 1.00 97.31 188 SER A CA 1
ATOM 1572 C C . SER A 1 188 ? 8.545 5.185 -21.734 1.00 97.31 188 SER A C 1
ATOM 1574 O O . SER A 1 188 ? 8.309 6.370 -21.488 1.00 97.31 188 SER A O 1
ATOM 1576 N N . MET A 1 189 ? 9.376 4.465 -20.978 1.00 97.62 189 MET A N 1
ATOM 1577 C CA . MET A 1 189 ? 10.126 5.016 -19.850 1.00 97.62 189 MET A CA 1
ATOM 1578 C C . MET A 1 189 ? 11.335 5.849 -20.285 1.00 97.62 189 MET A C 1
ATOM 1580 O O . MET A 1 189 ? 11.921 5.618 -21.350 1.00 97.62 189 MET A O 1
ATOM 1584 N N . THR A 1 190 ? 11.730 6.800 -19.433 1.00 96.81 190 THR A N 1
ATOM 1585 C CA . THR A 1 190 ? 13.056 7.430 -19.525 1.00 96.81 190 THR A CA 1
ATOM 1586 C C . THR A 1 190 ? 14.149 6.421 -19.163 1.00 96.81 190 THR A C 1
ATOM 1588 O O . THR A 1 190 ? 13.873 5.345 -18.632 1.00 96.81 190 THR A O 1
ATOM 1591 N N . TYR A 1 191 ? 15.414 6.738 -19.441 1.00 95.44 191 TYR A N 1
ATOM 1592 C CA . TYR A 1 191 ? 16.510 5.820 -19.115 1.00 95.44 191 TYR A CA 1
ATOM 1593 C C . TYR A 1 191 ? 16.717 5.671 -17.603 1.00 95.44 191 TYR A C 1
ATOM 1595 O O . TYR A 1 191 ? 17.080 4.591 -17.142 1.00 95.44 191 TYR A O 1
ATOM 1603 N N . GLU A 1 192 ? 16.428 6.720 -16.835 1.00 95.31 192 GLU A N 1
ATOM 1604 C CA . GLU A 1 192 ? 16.400 6.700 -15.373 1.00 95.31 192 GLU A CA 1
ATOM 1605 C C . GLU A 1 192 ? 15.301 5.764 -14.861 1.00 95.31 192 GLU A C 1
ATOM 1607 O O . GLU A 1 192 ? 15.574 4.875 -14.060 1.00 95.31 192 GLU A O 1
ATOM 1612 N N . GLU A 1 193 ? 14.076 5.904 -15.374 1.00 96.19 193 GLU A N 1
ATOM 1613 C CA . GLU A 1 193 ? 12.953 5.024 -15.029 1.00 96.19 193 GLU A CA 1
ATOM 1614 C C . GLU A 1 193 ? 13.253 3.557 -15.391 1.00 96.19 193 GLU A C 1
ATOM 1616 O O . GLU A 1 193 ? 13.012 2.651 -14.592 1.00 96.19 193 GLU A O 1
ATOM 1621 N N . MET A 1 194 ? 13.838 3.316 -16.571 1.00 95.62 194 MET A N 1
ATOM 1622 C CA . MET A 1 194 ? 14.270 1.980 -16.988 1.00 95.62 194 MET A CA 1
ATOM 1623 C C . MET A 1 194 ? 15.305 1.399 -16.024 1.00 95.62 194 MET A C 1
ATOM 1625 O O . MET A 1 194 ? 15.182 0.239 -15.640 1.00 95.62 194 MET A O 1
ATOM 1629 N N . LEU A 1 195 ? 16.308 2.184 -15.618 1.00 94.19 195 LEU A N 1
ATOM 1630 C CA . LEU A 1 195 ? 17.315 1.738 -14.656 1.00 94.19 195 LEU A CA 1
ATOM 1631 C C . LEU A 1 195 ? 16.670 1.333 -13.322 1.00 94.19 195 LEU A C 1
ATOM 1633 O O . LEU A 1 195 ? 17.006 0.277 -12.786 1.00 94.19 195 LEU A O 1
ATOM 1637 N N . GLU A 1 196 ? 15.725 2.124 -12.810 1.00 93.06 196 GLU A N 1
ATOM 1638 C CA . GLU A 1 196 ? 15.016 1.809 -11.562 1.00 93.06 196 GLU A CA 1
ATOM 1639 C C . GLU A 1 196 ? 14.189 0.523 -11.660 1.00 93.06 196 GLU A C 1
ATOM 1641 O O . GLU A 1 196 ? 14.184 -0.286 -10.732 1.00 93.06 196 GLU A O 1
ATOM 1646 N N . VAL A 1 197 ? 13.543 0.272 -12.800 1.00 93.75 197 VAL A N 1
ATOM 1647 C CA . VAL A 1 197 ? 12.865 -1.007 -13.054 1.00 93.75 197 VAL A CA 1
ATOM 1648 C C . VAL A 1 197 ? 13.860 -2.163 -13.072 1.00 93.75 197 VAL A C 1
ATOM 1650 O O . VAL A 1 197 ? 13.640 -3.173 -12.403 1.00 93.75 197 VAL A O 1
ATOM 1653 N N . LEU A 1 198 ? 14.958 -2.030 -13.817 1.00 91.88 198 LEU A N 1
ATOM 1654 C CA . LEU A 1 198 ? 15.923 -3.115 -13.996 1.00 91.88 198 LEU A CA 1
ATOM 1655 C C . LEU A 1 198 ? 16.646 -3.472 -12.690 1.00 91.88 198 LEU A C 1
ATOM 1657 O O . LEU A 1 198 ? 16.948 -4.640 -12.478 1.00 91.88 198 LEU A O 1
ATOM 1661 N N . LYS A 1 199 ? 16.848 -2.516 -11.773 1.00 89.38 199 LYS A N 1
ATOM 1662 C CA . LYS A 1 199 ? 17.349 -2.792 -10.411 1.00 89.38 199 LYS A CA 1
ATOM 1663 C C . LYS A 1 199 ? 16.420 -3.698 -9.592 1.00 89.38 199 LYS A C 1
ATOM 1665 O O . LYS A 1 199 ? 16.880 -4.338 -8.649 1.00 89.38 199 LYS A O 1
ATOM 1670 N N . LYS A 1 200 ? 15.120 -3.723 -9.905 1.00 89.06 200 LYS A N 1
ATOM 1671 C CA . LYS A 1 200 ? 14.094 -4.462 -9.146 1.00 89.06 200 LYS A CA 1
ATOM 1672 C C . LYS A 1 200 ? 13.768 -5.826 -9.741 1.00 89.06 200 LYS A C 1
ATOM 1674 O O . LYS A 1 200 ? 13.374 -6.728 -9.004 1.00 89.06 200 LYS A O 1
ATOM 1679 N N . VAL A 1 201 ? 13.945 -5.984 -11.047 1.00 88.31 201 VAL A N 1
ATOM 1680 C CA . VAL A 1 201 ? 13.738 -7.248 -11.758 1.00 88.31 201 VAL A CA 1
ATOM 1681 C C . VAL A 1 201 ? 14.785 -8.277 -11.316 1.00 88.31 201 VAL A C 1
ATOM 1683 O O . VAL A 1 201 ? 15.978 -8.044 -11.464 1.00 88.31 201 VAL A O 1
ATOM 1686 N N . GLY A 1 202 ? 14.341 -9.431 -10.805 1.00 82.06 202 GLY A N 1
ATOM 1687 C CA . GLY A 1 202 ? 15.248 -10.514 -10.397 1.00 82.06 202 GLY A CA 1
ATOM 1688 C C . GLY A 1 202 ? 15.970 -11.190 -11.571 1.00 82.06 202 GLY A C 1
ATOM 1689 O O . GLY A 1 202 ? 17.160 -11.462 -11.483 1.00 82.06 202 GLY A O 1
ATOM 1690 N N . GLU A 1 203 ? 15.269 -11.400 -12.690 1.00 87.75 203 GLU A N 1
ATOM 1691 C CA . GLU A 1 203 ? 15.777 -12.073 -13.898 1.00 87.75 203 GLU A CA 1
ATOM 1692 C C . GLU A 1 203 ? 15.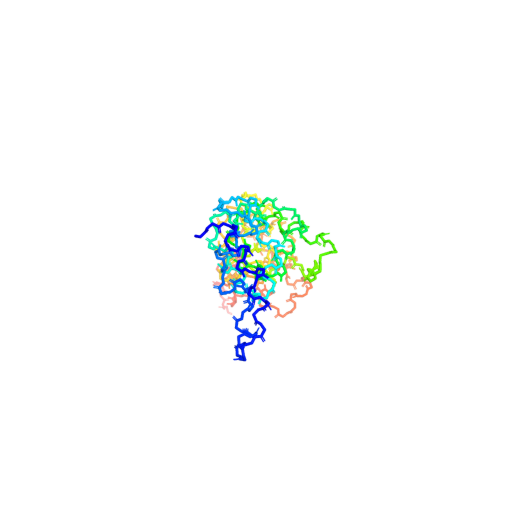844 -11.090 -15.079 1.00 87.75 203 GLU A C 1
ATOM 1694 O O . GLU A 1 203 ? 14.980 -11.066 -15.964 1.00 87.75 203 GLU A O 1
ATOM 1699 N N . ILE A 1 204 ? 16.851 -10.210 -15.064 1.00 90.56 204 ILE A N 1
ATOM 1700 C CA . ILE A 1 204 ? 16.935 -9.065 -15.989 1.00 90.56 204 ILE A CA 1
ATOM 1701 C C . ILE A 1 204 ? 17.112 -9.515 -17.447 1.00 90.56 204 ILE A C 1
ATOM 1703 O O . ILE A 1 204 ? 16.476 -8.950 -18.340 1.00 90.56 204 ILE A O 1
ATOM 1707 N N . ASP A 1 205 ? 17.931 -10.542 -17.698 1.00 93.00 205 ASP A N 1
ATOM 1708 C CA . ASP A 1 205 ? 18.135 -11.072 -19.052 1.00 93.00 205 ASP A CA 1
ATOM 1709 C C . ASP A 1 205 ? 16.834 -11.634 -19.640 1.00 93.00 205 ASP A C 1
ATOM 1711 O O . ASP A 1 205 ? 16.494 -11.359 -20.790 1.00 93.00 205 ASP A O 1
ATOM 1715 N N . GLU A 1 206 ? 16.048 -12.355 -18.836 1.00 93.50 206 GLU A N 1
ATOM 1716 C CA . GLU A 1 206 ? 14.743 -12.850 -19.268 1.00 93.50 206 GLU A CA 1
ATOM 1717 C C . GLU A 1 206 ? 13.790 -11.687 -19.568 1.00 93.50 206 GLU A C 1
ATOM 1719 O O . GLU A 1 206 ? 13.210 -11.634 -20.654 1.00 93.50 206 GLU A O 1
ATOM 1724 N N . PHE A 1 207 ? 13.679 -10.718 -18.656 1.00 93.88 207 PHE A N 1
ATOM 1725 C CA . PHE A 1 207 ? 12.818 -9.544 -18.819 1.00 93.88 207 PHE A CA 1
ATOM 1726 C C . PHE A 1 207 ? 13.130 -8.754 -20.098 1.00 93.88 207 PHE A C 1
ATOM 1728 O O . PHE A 1 207 ? 12.237 -8.479 -20.906 1.00 93.88 207 PHE A O 1
ATOM 1735 N N . LEU A 1 208 ? 14.402 -8.412 -20.320 1.00 94.50 208 LEU A N 1
ATOM 1736 C CA . LEU A 1 208 ? 14.819 -7.644 -21.492 1.00 94.50 208 LEU A CA 1
ATOM 1737 C C . LEU A 1 208 ? 14.705 -8.452 -22.784 1.00 94.50 208 LEU A C 1
ATOM 1739 O O . LEU A 1 208 ? 14.318 -7.893 -23.812 1.00 94.50 208 LEU A O 1
ATOM 1743 N N . SER A 1 209 ? 14.949 -9.765 -22.750 1.00 94.94 209 SER A N 1
ATOM 1744 C CA . SER A 1 209 ? 14.783 -10.624 -23.928 1.00 94.94 209 SER A CA 1
ATOM 1745 C C . SER A 1 209 ? 13.340 -10.658 -24.452 1.00 94.94 209 SER A C 1
ATOM 1747 O O . SER A 1 209 ? 13.115 -10.923 -25.637 1.00 94.94 209 SER A O 1
ATOM 1749 N N . GLN A 1 210 ? 12.348 -10.312 -23.628 1.00 95.12 210 GLN A N 1
ATOM 1750 C CA . GLN A 1 210 ? 10.950 -10.202 -24.049 1.00 95.12 210 GLN A CA 1
ATOM 1751 C C . GLN A 1 210 ? 10.629 -8.885 -24.775 1.00 95.12 210 GLN A C 1
ATOM 1753 O O . GLN A 1 210 ? 9.609 -8.815 -25.473 1.00 95.12 210 GLN A O 1
ATOM 1758 N N . MET A 1 211 ? 11.501 -7.875 -24.676 1.00 96.50 211 MET A N 1
ATOM 1759 C CA . MET A 1 211 ? 11.333 -6.555 -25.297 1.00 96.50 211 MET A CA 1
ATOM 1760 C C . MET A 1 211 ? 11.664 -6.568 -26.794 1.00 96.50 211 MET A C 1
ATOM 1762 O O . MET A 1 211 ? 12.321 -7.476 -27.308 1.00 96.50 211 MET A O 1
ATOM 1766 N N . SER A 1 212 ? 11.200 -5.564 -27.541 1.00 96.44 212 SER A N 1
ATOM 1767 C CA . SER A 1 212 ? 11.562 -5.421 -28.957 1.00 96.44 212 SER A CA 1
ATOM 1768 C C . SER A 1 212 ? 13.048 -5.068 -29.115 1.00 96.44 212 SER A C 1
ATOM 1770 O O . SER A 1 212 ? 13.654 -4.459 -28.233 1.00 96.44 212 SER A O 1
ATOM 1772 N N . LYS A 1 213 ? 13.654 -5.410 -30.264 1.00 96.19 213 LYS A N 1
ATOM 1773 C CA . LYS A 1 213 ? 15.081 -5.119 -30.512 1.00 96.19 213 LYS A CA 1
ATOM 1774 C C . LYS A 1 213 ? 15.414 -3.630 -30.373 1.00 96.19 213 LYS A C 1
ATOM 1776 O O . LYS A 1 213 ? 16.491 -3.298 -29.894 1.00 96.19 213 LYS A O 1
ATOM 1781 N N . SER A 1 214 ? 14.506 -2.741 -30.781 1.00 96.31 214 SER A N 1
ATOM 1782 C CA . SER A 1 214 ? 14.711 -1.291 -30.688 1.00 96.31 214 SER A CA 1
ATOM 1783 C C . SER A 1 214 ? 14.771 -0.800 -29.240 1.00 96.31 214 SER A C 1
ATOM 1785 O O . SER A 1 214 ? 15.594 0.060 -28.930 1.00 96.31 214 SER A O 1
ATOM 1787 N N . VAL A 1 215 ? 13.946 -1.366 -28.353 1.00 96.56 215 VAL A N 1
ATOM 1788 C CA . VAL A 1 215 ? 13.971 -1.066 -26.914 1.00 96.56 215 VAL A CA 1
ATOM 1789 C C . VAL A 1 215 ? 15.255 -1.599 -26.290 1.00 96.56 215 VAL A C 1
ATOM 1791 O O . VAL A 1 215 ? 15.971 -0.830 -25.656 1.00 96.56 215 VAL A O 1
ATOM 1794 N N . ILE A 1 216 ? 15.604 -2.864 -26.556 1.00 95.81 216 ILE A N 1
ATOM 1795 C CA . ILE A 1 216 ? 16.847 -3.475 -26.054 1.00 95.81 216 ILE A CA 1
ATOM 1796 C C . ILE A 1 216 ? 18.062 -2.639 -26.467 1.00 95.81 216 ILE A C 1
ATOM 1798 O O . ILE A 1 216 ? 18.874 -2.285 -25.618 1.00 95.81 216 ILE A O 1
ATOM 1802 N N . LYS A 1 217 ? 18.160 -2.274 -27.755 1.00 94.88 217 LYS A N 1
ATOM 1803 C CA . LYS A 1 217 ? 19.263 -1.462 -28.285 1.00 94.88 217 LYS A CA 1
ATOM 1804 C C . LYS A 1 217 ? 19.424 -0.157 -27.505 1.00 94.88 217 LYS A C 1
ATOM 1806 O O . LYS A 1 217 ? 20.513 0.152 -27.034 1.00 94.88 217 LYS A O 1
ATOM 1811 N N . ARG A 1 218 ? 18.325 0.581 -27.326 1.00 94.00 218 ARG A N 1
ATOM 1812 C CA . ARG A 1 218 ? 18.324 1.837 -26.567 1.00 94.00 218 ARG A CA 1
ATOM 1813 C C . ARG A 1 218 ? 18.742 1.633 -25.111 1.00 94.00 218 ARG A C 1
ATOM 1815 O O . ARG A 1 218 ? 19.497 2.461 -24.610 1.00 94.00 218 ARG A O 1
ATOM 1822 N N . CYS A 1 219 ? 18.270 0.573 -24.450 1.00 92.69 219 CYS A N 1
ATOM 1823 C CA . CYS A 1 219 ? 18.656 0.264 -23.072 1.00 92.69 219 CYS A CA 1
ATOM 1824 C C . CYS A 1 219 ? 20.164 0.014 -22.969 1.00 92.69 219 CYS A C 1
ATOM 1826 O O . CYS A 1 219 ? 20.832 0.711 -22.211 1.00 92.69 219 CYS A O 1
ATOM 1828 N N . VAL A 1 220 ? 20.698 -0.899 -23.786 1.00 91.62 220 VAL A N 1
ATOM 1829 C CA . VAL A 1 220 ? 22.128 -1.255 -23.810 1.00 91.62 220 VAL A CA 1
ATOM 1830 C C . VAL A 1 220 ? 23.008 -0.029 -24.072 1.00 91.62 220 VAL A C 1
ATOM 1832 O O . VAL A 1 220 ? 24.038 0.149 -23.431 1.00 91.62 220 VAL A O 1
ATOM 1835 N N . GLU A 1 221 ? 22.597 0.851 -24.986 1.00 92.44 221 GLU A N 1
ATOM 1836 C CA . GLU A 1 221 ? 23.389 2.023 -25.370 1.00 92.44 221 GLU A CA 1
ATOM 1837 C C . GLU A 1 221 ? 23.314 3.194 -24.374 1.00 92.44 221 GLU A C 1
ATOM 1839 O O . GLU A 1 221 ? 24.219 4.035 -24.378 1.00 92.44 221 GLU A O 1
ATOM 1844 N N . ASN A 1 222 ? 22.247 3.312 -23.569 1.00 94.19 222 ASN A N 1
ATOM 1845 C CA . ASN A 1 222 ? 21.972 4.537 -22.798 1.00 94.19 222 ASN A CA 1
ATOM 1846 C C . ASN A 1 222 ? 21.812 4.339 -21.289 1.00 94.19 222 ASN A C 1
ATOM 1848 O O . ASN A 1 222 ? 22.238 5.217 -20.545 1.00 94.19 222 ASN A O 1
ATOM 1852 N N . VAL A 1 223 ? 21.273 3.211 -20.815 1.00 93.25 223 VAL A N 1
ATOM 1853 C CA . VAL A 1 223 ? 21.149 2.940 -19.368 1.00 93.25 223 VAL A CA 1
ATOM 1854 C C . VAL A 1 223 ? 22.508 2.977 -18.650 1.00 93.25 223 VAL A C 1
ATOM 1856 O O . VAL A 1 223 ? 22.576 3.592 -17.588 1.00 93.25 223 VAL A O 1
ATOM 1859 N N . PRO A 1 224 ? 23.619 2.459 -19.217 1.00 92.00 224 PRO A N 1
ATOM 1860 C CA . PRO A 1 224 ? 24.931 2.545 -18.565 1.00 92.00 224 PRO A CA 1
ATOM 1861 C C . PRO A 1 224 ? 25.469 3.970 -18.384 1.00 92.00 224 PRO A C 1
ATOM 1863 O O . PRO A 1 224 ? 26.398 4.185 -17.613 1.00 92.00 224 PRO A O 1
ATOM 1866 N N . LYS A 1 225 ? 24.908 4.946 -19.109 1.00 91.56 225 LYS A N 1
ATOM 1867 C CA . LYS A 1 225 ? 25.297 6.363 -19.041 1.00 91.56 225 LYS A CA 1
ATOM 1868 C C . LYS A 1 225 ? 24.489 7.143 -18.000 1.00 91.56 225 LYS A C 1
ATOM 1870 O O . LYS A 1 225 ? 24.769 8.318 -17.776 1.00 91.56 225 LYS A O 1
ATOM 1875 N N . VAL A 1 226 ? 23.465 6.526 -17.408 1.00 92.50 226 VAL A N 1
ATOM 1876 C CA . VAL A 1 226 ? 22.639 7.147 -16.370 1.00 92.50 226 VAL A CA 1
ATOM 1877 C C . VAL A 1 226 ? 23.451 7.259 -15.080 1.00 92.50 226 VAL A C 1
ATOM 1879 O O . VAL A 1 226 ? 24.115 6.313 -14.663 1.00 92.50 226 VAL A O 1
ATOM 1882 N N . LYS A 1 227 ? 23.378 8.414 -14.415 1.00 87.38 227 LYS A N 1
ATOM 1883 C CA . LYS A 1 227 ? 24.047 8.636 -13.127 1.00 87.38 227 LYS A CA 1
ATOM 1884 C C . LYS A 1 227 ? 23.562 7.619 -12.086 1.00 87.38 227 LYS A C 1
ATOM 1886 O O . LYS A 1 227 ? 22.359 7.478 -11.874 1.00 87.38 227 LYS A O 1
ATOM 1891 N N . GLY A 1 228 ? 24.487 6.965 -11.390 1.00 81.50 228 GLY A N 1
ATOM 1892 C CA . GLY A 1 228 ? 24.188 5.899 -10.431 1.00 81.50 228 GLY A CA 1
ATOM 1893 C C . GLY A 1 228 ? 24.122 4.503 -11.055 1.00 81.50 228 GLY A C 1
ATOM 1894 O O . GLY A 1 228 ? 23.821 3.547 -10.342 1.00 81.50 228 GLY A O 1
ATOM 1895 N N . ALA A 1 229 ? 24.384 4.372 -12.360 1.00 84.38 229 ALA A N 1
ATOM 1896 C CA . ALA A 1 229 ? 24.595 3.087 -13.023 1.00 84.38 229 ALA A CA 1
ATOM 1897 C C . ALA A 1 229 ? 26.028 2.562 -12.835 1.00 84.38 229 ALA A C 1
ATOM 1899 O O . ALA A 1 229 ? 26.291 1.382 -13.086 1.00 84.38 229 ALA A O 1
ATOM 1900 N N . GLU A 1 230 ? 26.958 3.418 -12.400 1.00 76.69 230 GLU A N 1
ATOM 1901 C CA . GLU A 1 230 ? 28.367 3.071 -12.281 1.00 76.69 230 GLU A CA 1
ATOM 1902 C C . GLU A 1 230 ? 28.534 1.912 -11.283 1.00 76.69 230 GLU A C 1
ATOM 1904 O O . GLU A 1 230 ? 28.193 2.028 -10.106 1.00 76.69 230 GLU A O 1
ATOM 1909 N N . ASN A 1 231 ? 29.093 0.793 -11.754 1.00 67.50 231 ASN A N 1
ATOM 1910 C CA . ASN A 1 231 ? 29.331 -0.454 -11.006 1.00 67.50 231 ASN A CA 1
ATOM 1911 C C . ASN A 1 231 ? 28.112 -1.359 -10.763 1.00 67.50 231 ASN A C 1
ATOM 1913 O O . ASN A 1 231 ? 28.229 -2.340 -10.025 1.00 67.50 231 ASN A O 1
ATOM 1917 N N . LEU A 1 232 ? 26.960 -1.094 -11.381 1.00 76.81 232 LEU A N 1
ATOM 1918 C CA . LEU A 1 232 ? 25.829 -2.015 -11.295 1.00 76.81 232 LEU A CA 1
ATOM 1919 C C . LEU A 1 232 ? 25.901 -3.093 -12.386 1.00 76.81 232 LEU A C 1
ATOM 1921 O O . LEU A 1 232 ? 26.062 -2.778 -13.561 1.00 76.81 232 LEU A O 1
ATOM 1925 N N . VAL A 1 233 ? 25.680 -4.362 -12.022 1.00 75.38 233 VAL A N 1
ATOM 1926 C CA . VAL A 1 233 ? 25.579 -5.487 -12.984 1.00 75.38 233 VAL A CA 1
ATOM 1927 C C . VAL A 1 233 ? 24.457 -5.251 -14.008 1.00 75.38 233 VAL A C 1
ATOM 1929 O O . VAL A 1 233 ? 24.583 -5.606 -15.176 1.00 75.38 233 VAL A O 1
ATOM 1932 N N . VAL A 1 234 ? 23.387 -4.557 -13.600 1.00 76.12 234 VAL A N 1
ATOM 1933 C CA . VAL A 1 234 ? 22.301 -4.070 -14.476 1.00 76.12 234 VAL A CA 1
ATOM 1934 C C . VAL A 1 234 ? 22.794 -3.180 -15.632 1.00 76.12 234 VAL A C 1
ATOM 1936 O O . VAL A 1 234 ? 22.131 -3.078 -16.660 1.00 76.12 234 VAL A O 1
ATOM 1939 N N . ALA A 1 235 ? 23.968 -2.563 -15.497 1.00 74.81 235 ALA A N 1
ATOM 1940 C CA . ALA A 1 235 ? 24.514 -1.604 -16.448 1.00 74.81 235 ALA A CA 1
ATOM 1941 C C . ALA A 1 235 ? 25.693 -2.134 -17.289 1.00 74.81 235 ALA A C 1
ATOM 1943 O O . ALA A 1 235 ? 26.224 -1.378 -18.099 1.00 74.81 235 ALA A O 1
ATOM 1944 N N . THR A 1 236 ? 26.126 -3.395 -17.136 1.00 81.75 236 THR A N 1
ATOM 1945 C CA . THR A 1 236 ? 27.294 -3.910 -17.887 1.00 81.75 236 THR A CA 1
ATOM 1946 C C . THR A 1 236 ? 26.952 -4.407 -19.291 1.00 81.75 236 THR A C 1
ATOM 1948 O O . THR A 1 236 ? 27.769 -4.255 -20.195 1.00 81.75 236 THR A O 1
ATOM 1951 N N . PHE A 1 237 ? 25.751 -4.966 -19.491 1.00 82.75 237 PHE A N 1
ATOM 1952 C CA . PHE A 1 237 ? 25.257 -5.498 -20.771 1.00 82.75 237 PHE A CA 1
ATOM 1953 C C . PHE A 1 237 ? 26.285 -6.315 -21.575 1.00 82.75 237 PHE A C 1
ATOM 1955 O O . PHE A 1 237 ? 26.518 -6.061 -22.757 1.00 82.75 237 PHE A O 1
ATOM 1962 N N . ASP A 1 238 ? 26.882 -7.324 -20.943 1.00 86.81 238 ASP A N 1
ATOM 1963 C CA . ASP A 1 238 ? 27.795 -8.278 -21.581 1.00 86.81 238 ASP A CA 1
ATOM 1964 C C . ASP A 1 238 ? 27.156 -9.669 -21.779 1.00 86.81 238 ASP A C 1
ATOM 1966 O O . ASP A 1 238 ? 26.106 -9.986 -21.223 1.00 86.81 238 ASP A O 1
ATOM 1970 N N . ASN A 1 239 ? 27.787 -10.517 -22.600 1.00 86.94 239 ASN A N 1
ATOM 1971 C CA . ASN A 1 239 ? 27.268 -11.855 -22.925 1.00 86.94 239 ASN A CA 1
ATOM 1972 C C . ASN A 1 239 ? 27.287 -12.828 -21.739 1.00 86.94 239 ASN A C 1
ATOM 1974 O O . ASN A 1 239 ? 26.665 -13.884 -21.835 1.00 86.94 239 ASN A O 1
ATOM 1978 N N . PHE A 1 240 ? 28.007 -12.512 -20.659 1.00 87.19 240 PHE A N 1
ATOM 1979 C CA . PHE A 1 240 ? 28.039 -13.359 -19.474 1.00 87.19 240 PHE A CA 1
ATOM 1980 C C . PHE A 1 240 ? 26.763 -13.167 -18.649 1.00 87.19 240 PHE A C 1
ATOM 1982 O O . PHE A 1 240 ? 26.130 -14.154 -18.281 1.00 87.19 240 PHE A O 1
ATOM 1989 N N . TYR A 1 241 ? 26.343 -11.917 -18.429 1.00 87.75 241 TYR A N 1
ATOM 1990 C CA . TYR A 1 241 ? 25.125 -11.616 -17.668 1.00 87.75 241 TYR A CA 1
ATOM 1991 C C . TYR A 1 241 ? 23.849 -11.528 -18.525 1.00 87.75 241 TYR A C 1
ATOM 1993 O O . TYR A 1 241 ? 22.762 -11.741 -17.992 1.00 87.75 241 TYR A O 1
ATOM 2001 N N . TYR A 1 242 ? 23.952 -11.244 -19.832 1.00 91.81 242 TYR A N 1
ATOM 2002 C CA . TYR A 1 242 ? 22.798 -10.996 -20.719 1.00 91.81 242 TYR A CA 1
ATOM 2003 C C . TYR A 1 242 ? 22.783 -11.827 -22.019 1.00 91.81 242 TYR A C 1
ATOM 2005 O O . TYR A 1 242 ? 22.577 -11.274 -23.110 1.00 91.81 242 TYR A O 1
ATOM 2013 N N . PRO A 1 243 ? 23.014 -13.152 -21.970 1.00 93.56 243 PRO A N 1
ATOM 2014 C CA . PRO A 1 243 ? 23.138 -13.967 -23.175 1.00 93.56 243 PRO A CA 1
ATOM 2015 C C . PRO A 1 243 ? 21.875 -13.967 -24.052 1.00 93.56 243 PRO A C 1
ATOM 2017 O O . PRO A 1 243 ? 21.995 -13.882 -25.278 1.00 93.56 243 PRO A O 1
ATOM 2020 N N . LYS A 1 244 ? 20.658 -14.031 -23.485 1.00 95.00 244 LYS A N 1
ATOM 2021 C CA . LYS A 1 244 ? 19.413 -14.055 -24.283 1.00 95.00 244 LYS A CA 1
ATOM 2022 C C . LYS A 1 244 ? 19.141 -12.700 -24.924 1.00 95.00 244 LYS A C 1
ATOM 2024 O O . LYS A 1 244 ? 18.794 -12.623 -26.107 1.00 95.00 244 LYS A O 1
ATOM 2029 N N . THR A 1 245 ? 19.315 -11.634 -24.152 1.00 93.94 245 THR A N 1
ATOM 2030 C CA . THR A 1 245 ? 19.101 -10.250 -24.582 1.00 93.94 245 THR A CA 1
ATOM 2031 C C . THR A 1 245 ? 20.044 -9.886 -25.722 1.00 93.94 245 THR A C 1
ATOM 2033 O O . THR A 1 245 ? 19.594 -9.398 -26.765 1.00 93.94 245 THR A O 1
ATOM 2036 N N . LEU A 1 246 ? 21.339 -10.182 -25.578 1.00 93.44 246 LEU A N 1
ATOM 2037 C CA . LEU A 1 246 ? 22.334 -9.874 -26.605 1.00 93.44 246 LEU A CA 1
ATOM 2038 C C . LEU A 1 246 ? 22.208 -10.784 -27.828 1.00 93.44 246 LEU A C 1
ATOM 2040 O O . LEU A 1 246 ? 22.313 -10.283 -28.949 1.00 93.44 246 LEU A O 1
ATOM 2044 N N . LYS A 1 247 ? 21.860 -12.068 -27.655 1.00 93.94 247 LYS A N 1
ATOM 2045 C CA . LYS A 1 247 ? 21.513 -12.953 -28.780 1.00 93.94 247 LYS A CA 1
ATOM 2046 C C . LYS A 1 247 ? 20.321 -12.421 -29.574 1.00 93.94 247 LYS A C 1
ATOM 2048 O O . LYS A 1 247 ? 20.328 -12.438 -30.804 1.00 93.94 247 LYS A O 1
ATOM 2053 N N . LYS A 1 248 ? 19.285 -11.908 -28.906 1.00 94.56 248 LYS A N 1
ATOM 2054 C CA . LYS A 1 248 ? 18.146 -11.291 -29.601 1.00 94.56 248 LYS A CA 1
ATOM 2055 C C . LYS A 1 248 ? 18.563 -10.026 -30.350 1.00 94.56 248 LYS A C 1
ATOM 2057 O O . LYS A 1 248 ? 18.104 -9.813 -31.478 1.00 94.56 248 LYS A O 1
ATOM 2062 N N . LEU A 1 249 ? 19.411 -9.192 -29.751 1.00 92.12 249 LEU A N 1
ATOM 2063 C CA . LEU A 1 249 ? 19.854 -7.937 -30.352 1.00 92.12 249 LEU A CA 1
ATOM 2064 C C . LEU A 1 249 ? 20.760 -8.174 -31.571 1.00 92.12 249 LEU A C 1
ATOM 2066 O O . LEU A 1 249 ? 20.432 -7.704 -32.664 1.00 92.12 249 LEU A O 1
ATOM 2070 N N . TYR A 1 250 ? 21.832 -8.947 -31.402 1.00 90.00 250 TYR A N 1
ATOM 2071 C CA . TYR A 1 250 ? 22.911 -9.107 -32.384 1.00 90.00 250 TYR A CA 1
ATOM 2072 C C . TYR A 1 250 ? 22.863 -10.419 -33.186 1.00 90.00 250 TYR A C 1
ATOM 2074 O O . TYR A 1 250 ? 23.531 -10.523 -34.211 1.00 90.00 250 TYR A O 1
ATOM 2082 N N . GLY A 1 251 ? 22.032 -11.387 -32.790 1.00 84.12 251 GLY A N 1
ATOM 2083 C CA . GLY A 1 251 ? 22.003 -12.736 -33.367 1.00 84.12 251 GLY A CA 1
ATOM 2084 C C . GLY A 1 251 ? 22.906 -13.712 -32.609 1.00 84.12 251 GLY A C 1
ATOM 2085 O O . GLY A 1 251 ? 23.450 -13.389 -31.556 1.00 84.12 251 GLY A O 1
ATOM 2086 N N . ASP A 1 252 ? 23.057 -14.929 -33.134 1.00 69.12 252 ASP A N 1
ATOM 2087 C CA . ASP A 1 252 ? 24.014 -15.888 -32.584 1.00 69.12 252 ASP A CA 1
ATOM 2088 C C . ASP A 1 252 ? 25.445 -15.401 -32.839 1.00 69.12 252 ASP A C 1
ATOM 2090 O O . ASP A 1 252 ? 25.971 -15.497 -33.947 1.00 69.12 252 ASP A O 1
ATOM 2094 N N . SER A 1 253 ? 26.099 -14.919 -31.785 1.00 53.84 253 SER A N 1
ATOM 2095 C CA . SER A 1 253 ? 27.536 -14.632 -31.772 1.00 53.84 253 SER A CA 1
ATOM 2096 C C . SER A 1 253 ? 28.380 -15.914 -31.704 1.00 53.84 253 SER A C 1
ATOM 2098 O O . SER A 1 253 ? 29.461 -15.920 -31.125 1.00 53.84 253 SER A O 1
ATOM 2100 N N . THR A 1 254 ? 27.935 -17.015 -32.313 1.00 45.22 254 THR A N 1
ATOM 2101 C CA . THR A 1 254 ? 28.837 -18.077 -32.774 1.00 45.22 254 THR A CA 1
ATOM 2102 C C . THR A 1 254 ? 29.441 -17.653 -34.112 1.00 45.22 254 THR A C 1
ATOM 2104 O O . THR A 1 254 ? 29.225 -18.270 -35.151 1.00 45.22 254 THR A O 1
ATOM 2107 N N . MET A 1 255 ? 30.233 -16.579 -34.104 1.00 38.78 255 MET A N 1
ATOM 2108 C CA . MET A 1 255 ? 31.118 -16.252 -35.220 1.00 38.78 255 MET A CA 1
ATOM 2109 C C . MET A 1 255 ? 32.566 -16.201 -34.747 1.00 38.78 255 MET A C 1
ATOM 2111 O O . MET A 1 255 ? 33.067 -15.176 -34.306 1.00 38.78 255 MET A O 1
ATOM 2115 N N . LYS A 1 256 ? 33.196 -17.368 -34.916 1.00 33.94 256 LYS A N 1
ATOM 2116 C CA . LYS A 1 256 ? 34.551 -17.563 -35.439 1.00 33.94 256 LYS A CA 1
ATOM 2117 C C . LYS A 1 256 ? 35.668 -16.821 -34.702 1.00 33.94 256 LYS A C 1
ATOM 2119 O O . LYS A 1 256 ? 36.053 -15.719 -35.075 1.00 33.94 256 LYS A O 1
ATOM 2124 N N . PHE A 1 257 ? 36.306 -17.544 -33.782 1.00 31.61 257 PHE A N 1
ATOM 2125 C CA . PHE A 1 257 ? 37.766 -17.523 -33.754 1.00 31.61 257 PHE A CA 1
ATOM 2126 C C . PHE A 1 257 ? 38.245 -17.925 -35.160 1.00 31.61 257 PHE A C 1
ATOM 2128 O O . PHE A 1 257 ? 38.014 -19.060 -35.584 1.00 31.61 257 PHE A O 1
ATOM 2135 N N . ILE A 1 258 ? 38.781 -16.959 -35.908 1.00 35.66 258 ILE A N 1
ATOM 2136 C CA . ILE A 1 258 ? 39.715 -17.218 -37.009 1.00 35.66 258 ILE A CA 1
ATOM 2137 C C . ILE A 1 258 ? 41.105 -17.199 -36.388 1.00 35.66 258 ILE A C 1
ATOM 2139 O O 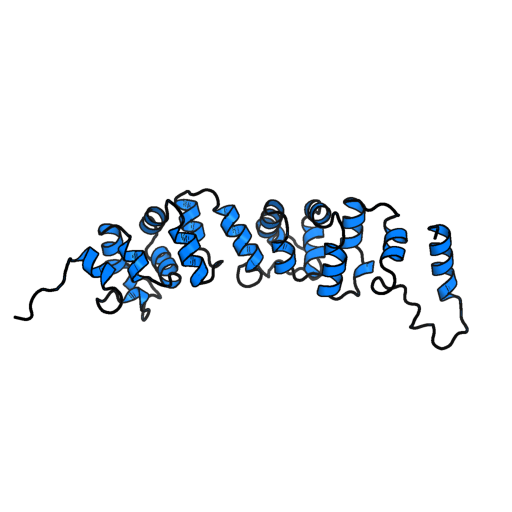. ILE A 1 258 ? 41.354 -16.259 -35.597 1.00 35.66 258 ILE A O 1
#

Foldseek 3Di:
DDLVVLVVCLVCVVVPPDDDPCPVVPPPACVVPVQNVLCNPQNDDQDLVSLLCVLQDPSCVPPAQVRSVVSQVPRPNSQVNLQPDDLLSVLLSCLSHLNLVVLLPHDLVSLLCNLPPNLVDDDRPSRDSVVHPACVSRLSSVLSNLCVVLVPQDLVSLLSLLLHPNDALVVSQVSNVPRPCNQVSLLPDDLVSVLSSCVSHPQNLVVLLVHDLVSLVCNLVPNLVDPPNPPDPSRPPDCVNRVSSVCNNPNPPPDDPD

Mean predicted aligned error: 8.96 Å

Nearest PDB structures (foldseek):
  5oqr-assembly2_B  TM=2.669E-01  e=1.204E+00  Schizosaccharomyces pombe 972h-
  6fel-assembly2_D  TM=1.782E-01  e=1.562E+00  Homo sapiens
  9jkb-assembly1_A  TM=2.263E-01  e=5.265E+00  Homo sapiens
  6vaf-assembly1_B  TM=1.665E-01  e=3.411E+00  Homo sapiens

Secondary structure (DSSP, 8-state):
--HHHHHHHHHHGGG-TT-TTTTTTT---TTT-HHHHHHHHH-SS--HHHHHHHHT-GGGTTS-HHHHHHHHHTSTTHHHHHHTS-HHHHHHHHHTS-HHHHHTTS-HHHHHHHHHHGGG----TT--TTS-S-TTT-HHHHHHHHHHHT-S--HHHHHHHHH-S-S-HHHHHHHHHTSTTHHHHHHTS-HHHHHHHHHH-SSHHHHHHTS-HHHHHHHHHHGGGSTT-TT-GGGT--TTT-HHHHHHHH--------

Sequence (258 aa):
MPIDVIKRCMQNLPNVKNVEGIKDYMKFTYKLYPKTLEKLHFGEKLTVESTKRLMLSDLLKDLDKGEYRHALIKKKYYKEAFSSMTYEEMAYVLTRLRPDYFLSEMPVDVIRRCVENLPTVKNVEGFNSINKFDFKNYPLTMRIYMLDKTKEETVENTKELMLSETFTHSEYYEAVCERKHFKEAFASMTYEEMLEVLKKVGEIDEFLSQMSKSVIKRCVENVPKVKGAENLVVATFDNFYYPKTLKKLYGDSTMKFI

Radius of gyration: 28.16 Å; Cα contacts (8 Å, |Δi|>4): 254; chains: 1; bounding box: 69×36×92 Å

Solvent-accessible surface area (backbone atoms only — not comparable to 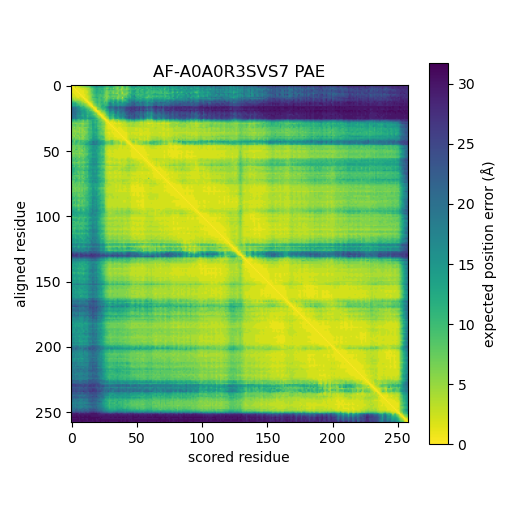full-atom values): 14934 Å² total; per-residue (Å²): 132,60,68,69,58,54,51,53,48,67,69,48,56,81,67,62,85,84,52,93,81,46,79,81,71,66,65,89,39,47,90,82,38,44,72,60,52,44,37,69,76,49,42,87,64,90,42,42,68,39,41,35,52,54,64,74,34,72,74,51,63,89,45,52,41,66,56,38,46,57,63,41,75,72,39,93,36,41,64,61,16,57,65,70,45,55,66,67,55,44,44,51,47,39,56,52,38,61,45,34,74,54,42,54,71,43,58,67,72,52,42,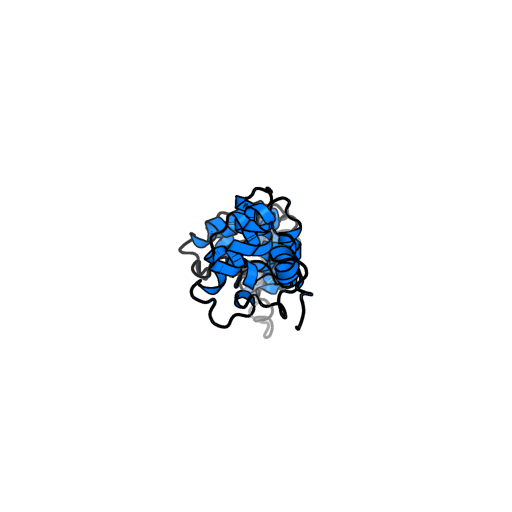45,52,45,61,75,46,42,56,73,56,74,94,46,85,83,46,61,36,81,66,54,82,36,44,91,76,19,41,59,33,40,33,54,41,48,54,59,75,34,58,63,83,40,46,66,32,39,38,52,56,52,68,49,78,46,53,54,49,78,52,37,44,57,67,40,71,72,42,93,37,40,63,60,18,56,65,72,45,52,56,65,56,44,46,59,36,48,75,45,39,77,57,50,32,63,59,48,46,73,44,55,57,70,49,44,52,52,45,66,74,42,32,46,73,38,89,88,26,79,92,39,79,85,37,64,76,42,68,87,78,20,47,58,31,46,32,68,62,79,37,82,83,84,70,72,92,125

Organism: Hymenolepis diminuta (NCBI:txid6216)

pLDDT: mean 84.99, std 14.19, range [31.61, 97.75]